Protein 1JHF (pdb70)

GO terms:
  GO:0045892 negative regulation of DNA-templated transcription (P, IEP)
  GO:0000976 transcription cis-regulatory region binding (F, IPI)
  GO:0032993 protein-DNA complex (C, IPI)
  GO:0001217 DNA-binding transcription repressor activity (F, IPI)
  GO:0045892 negative regulation of DNA-templated transcription (P, EXP)
  GO:0042802 identical protein binding (F, IPI)
  GO:0005515 protein binding (F, IPI)
  GO:0005829 cytosol (C, IDA)
  GO:0006351 DNA-templated transcription (P, IDA)
  GO:0009432 SOS response (P, IMP)
  GO:0006351 DNA-templated transcription (P, IMP)
  GO:0003677 DNA binding (F, IDA)
  GO:0045892 negative regulation of DNA-templated transcription (P, IMP)
  GO:0006974 DNA damage response (P, IMP)

CATH classification: 2.10.109.10 (+1 more: 1.10.10.10)

Structure (mmCIF, N/CA/C/O backbone):
data_1JHF
#
_entry.id   1JHF
#
_cell.length_a   90.020
_cell.length_b   90.020
_cell.length_c   102.820
_cell.angle_alpha   90.00
_cell.angle_beta   90.00
_cell.angle_gamma   90.00
#
_symmetry.space_group_name_H-M   'P 43 21 2'
#
loop_
_entity.id
_entity.type
_entity.pdbx_description
1 polymer 'LEXA REPRESSOR'
2 non-polymer 'SULFATE ION'
3 water water
#
loop_
_atom_site.group_PDB
_atom_site.id
_atom_site.type_symbol
_atom_site.label_atom_id
_atom_site.label_alt_id
_atom_site.label_comp_id
_atom_site.label_asym_id
_atom_site.label_entity_id
_atom_site.label_seq_id
_atom_site.pdbx_PDB_ins_code
_atom_site.Cartn_x
_atom_site.Cartn_y
_atom_site.Cartn_z
_atom_site.occupancy
_atom_site.B_iso_or_equiv
_atom_site.auth_seq_id
_atom_site.auth_comp_id
_atom_site.auth_asym_id
_atom_site.auth_atom_id
_atom_site.pdbx_PDB_model_num
ATOM 1 N N . LYS A 1 2 ? -41.852 50.071 36.441 1.00 37.05 2 LYS A N 1
ATOM 2 C CA . LYS A 1 2 ? -41.105 50.647 35.281 1.00 36.57 2 LYS A CA 1
ATOM 3 C C . LYS A 1 2 ? -39.774 49.932 35.054 1.00 36.26 2 LYS A C 1
ATOM 4 O O . LYS A 1 2 ? -39.037 49.666 36.001 1.00 36.69 2 LYS A O 1
ATOM 10 N N . ALA A 1 3 ? -39.473 49.624 33.794 1.00 35.50 3 ALA A N 1
ATOM 11 C CA . ALA A 1 3 ? -38.220 48.958 33.448 1.00 34.38 3 ALA A CA 1
ATOM 12 C C . ALA A 1 3 ? -37.635 49.572 32.181 1.00 33.49 3 ALA A C 1
ATOM 13 O O . ALA A 1 3 ? -38.354 49.813 31.208 1.00 33.39 3 ALA A O 1
ATOM 15 N N . LEU A 1 4 ? -36.329 49.825 32.195 1.00 32.45 4 LEU A N 1
ATOM 16 C CA . LEU A 1 4 ? -35.664 50.404 31.038 1.00 31.07 4 LEU A CA 1
ATOM 17 C C . LEU A 1 4 ? -35.289 49.313 30.037 1.00 30.15 4 LEU A C 1
ATOM 18 O O . LEU A 1 4 ? -34.859 48.224 30.423 1.00 30.29 4 LEU A O 1
ATOM 23 N N . THR A 1 5 ? -35.462 49.599 28.750 1.00 29.10 5 THR A N 1
ATOM 24 C CA . THR A 1 5 ? -35.091 48.642 27.715 1.00 27.80 5 THR A CA 1
ATOM 25 C C . THR A 1 5 ? -33.568 48.688 27.638 1.00 26.74 5 THR A C 1
ATOM 26 O O . THR A 1 5 ? -32.943 49.539 28.273 1.00 26.59 5 THR A O 1
ATOM 30 N N . ALA A 1 6 ? -32.970 47.793 26.860 1.00 25.81 6 ALA A N 1
ATOM 31 C CA . ALA A 1 6 ? -31.516 47.772 26.729 1.00 24.45 6 ALA A CA 1
ATOM 32 C C . ALA A 1 6 ? -30.972 49.091 26.186 1.00 23.29 6 ALA A C 1
ATOM 33 O O . ALA A 1 6 ? -29.997 49.627 26.713 1.00 22.96 6 ALA A O 1
ATOM 35 N N . ARG A 1 7 ? -31.601 49.614 25.134 1.00 22.73 7 ARG A N 1
ATOM 36 C CA . ARG A 1 7 ? -31.170 50.875 24.532 1.00 21.31 7 ARG A CA 1
ATOM 37 C C . ARG A 1 7 ? -31.393 52.079 25.447 1.00 20.81 7 ARG A C 1
ATOM 38 O O . ARG A 1 7 ? -30.555 52.978 25.502 1.00 19.72 7 ARG A O 1
ATOM 46 N N . GLN A 1 8 ? -32.524 52.104 26.155 1.00 20.19 8 GLN A N 1
ATOM 47 C CA . GLN A 1 8 ? -32.812 53.199 27.084 1.00 19.62 8 GLN A CA 1
ATOM 48 C C . GLN A 1 8 ? -31.781 53.218 28.213 1.00 19.36 8 GLN A C 1
ATOM 49 O O . GLN A 1 8 ? -31.368 54.282 28.672 1.00 18.82 8 GLN A O 1
ATOM 55 N N . GLN A 1 9 ? -31.356 52.034 28.646 1.00 19.14 9 GLN A N 1
ATOM 56 C CA . GLN A 1 9 ? -30.348 51.917 29.705 1.00 18.68 9 GLN A CA 1
ATOM 57 C C . GLN A 1 9 ? -29.001 52.486 29.244 1.00 18.45 9 GLN A C 1
ATOM 58 O O . GLN A 1 9 ? -28.295 53.152 30.016 1.00 18.75 9 GLN A O 1
ATOM 64 N N . GLU A 1 10 ? -28.626 52.202 27.995 1.00 18.33 10 GLU A N 1
ATOM 65 C CA . GLU A 1 10 ? -27.365 52.718 27.449 1.00 17.21 10 GLU A CA 1
ATOM 66 C C . GLU A 1 10 ? -27.387 54.245 27.351 1.00 16.81 10 GLU A C 1
ATOM 67 O O . GLU A 1 10 ? -26.378 54.906 27.606 1.00 16.72 10 GLU A O 1
ATOM 73 N N . VAL A 1 11 ? -28.531 54.814 26.977 1.00 16.48 11 VAL A N 1
ATOM 74 C CA . VAL A 1 11 ? -28.623 56.269 26.902 1.00 15.80 11 VAL A CA 1
ATOM 75 C C . VAL A 1 11 ? -28.547 56.849 28.329 1.00 15.27 11 VAL A C 1
ATOM 76 O O . VAL A 1 11 ? -27.823 57.816 28.572 1.00 14.98 11 VAL A O 1
ATOM 80 N N . PHE A 1 12 ? -29.262 56.239 29.274 1.00 14.83 12 PHE A N 1
ATOM 81 C CA . PHE A 1 12 ? -29.246 56.709 30.674 1.00 15.35 12 PHE A CA 1
ATOM 82 C C . PHE A 1 12 ? -27.839 56.599 31.293 1.00 15.95 12 PHE A C 1
ATOM 83 O O . PHE A 1 12 ? -27.401 57.489 32.040 1.00 15.73 12 PHE A O 1
ATOM 91 N N . ASP A 1 13 ? -27.137 55.504 30.994 1.00 16.13 13 ASP A N 1
ATOM 92 C CA . ASP A 1 13 ? -25.778 55.304 31.516 1.00 16.58 13 ASP A CA 1
ATOM 93 C C . ASP A 1 13 ? -24.831 56.382 30.977 1.00 16.84 13 ASP A C 1
ATOM 94 O O . ASP A 1 13 ? -23.991 56.900 31.715 1.00 17.49 13 ASP A O 1
ATOM 99 N N . LEU A 1 14 ? -24.944 56.699 29.685 1.00 16.92 14 LEU A N 1
ATOM 100 C CA . LEU A 1 14 ? -24.089 57.729 29.073 1.00 17.06 14 LEU A CA 1
ATOM 101 C C . LEU A 1 14 ? -24.332 59.099 29.718 1.00 17.62 14 LEU A C 1
ATOM 102 O O . LEU A 1 14 ? -23.387 59.860 29.970 1.00 17.24 14 LEU A O 1
ATOM 107 N N . ILE A 1 15 ? -25.598 59.420 29.984 1.00 17.66 15 ILE A N 1
ATOM 108 C CA . ILE A 1 15 ? -25.927 60.697 30.629 1.00 18.00 15 ILE A CA 1
ATOM 109 C C . ILE A 1 15 ? -25.273 60.772 32.017 1.00 18.48 15 ILE A C 1
ATOM 110 O O . ILE A 1 15 ? -24.605 61.763 32.348 1.00 18.50 15 ILE A O 1
ATOM 115 N N . ARG A 1 16 ? -25.441 59.724 32.820 1.00 18.48 16 ARG A N 1
ATOM 116 C CA . ARG A 1 16 ? -24.847 59.706 34.153 1.00 19.18 16 ARG A CA 1
ATOM 117 C C . ARG A 1 16 ? -23.309 59.779 34.099 1.00 19.55 16 ARG A C 1
ATOM 118 O O . ARG A 1 16 ? -22.701 60.520 34.877 1.00 19.91 16 ARG A O 1
ATOM 126 N N . ASP A 1 17 ? -22.678 59.041 33.182 1.00 19.79 17 ASP A N 1
ATOM 127 C CA . ASP A 1 17 ? -21.212 59.072 33.085 1.00 20.31 17 ASP A CA 1
ATOM 128 C C . ASP A 1 17 ? -20.688 60.456 32.682 1.00 21.09 17 ASP A C 1
ATOM 129 O O . ASP A 1 17 ? -19.655 60.901 33.194 1.00 20.76 17 ASP A O 1
ATOM 134 N N . HIS A 1 18 ? -21.393 61.136 31.774 1.00 21.59 18 HIS A N 1
ATOM 135 C CA . HIS A 1 18 ? -20.990 62.480 31.332 1.00 22.90 18 HIS A CA 1
ATOM 136 C C . HIS A 1 18 ? -21.028 63.468 32.501 1.00 24.23 18 HIS A C 1
ATOM 137 O O . HIS A 1 18 ? -20.128 64.299 32.657 1.00 24.07 18 HIS A O 1
ATOM 144 N N . ILE A 1 19 ? -22.077 63.382 33.312 1.00 25.01 19 ILE A N 1
ATOM 145 C CA . ILE A 1 19 ? -22.218 64.258 34.471 1.00 26.32 19 ILE A CA 1
ATOM 146 C C . ILE A 1 19 ? -21.140 63.935 35.515 1.00 27.55 19 ILE A C 1
ATOM 147 O O . ILE A 1 19 ? -20.558 64.837 36.116 1.00 27.67 19 ILE A O 1
ATOM 152 N N . SER A 1 20 ? -20.866 62.651 35.722 1.00 28.20 20 SER A N 1
ATOM 153 C CA . SER A 1 20 ? -19.837 62.247 36.682 1.00 29.63 20 SER A CA 1
ATOM 154 C C . SER A 1 20 ? -18.436 62.722 36.266 1.00 30.59 20 SER A C 1
ATOM 155 O O . SER A 1 20 ? -17.587 62.993 37.118 1.00 31.04 20 SER A O 1
ATOM 158 N N . GLN A 1 21 ? -18.197 62.835 34.962 1.00 31.13 21 GLN A N 1
ATOM 159 C CA . GLN A 1 21 ? -16.888 63.247 34.445 1.00 32.16 21 GLN A CA 1
ATOM 160 C C . GLN A 1 21 ? -16.739 64.749 34.199 1.00 32.84 21 GLN A C 1
ATOM 161 O O . GLN A 1 21 ? -15.641 65.299 34.336 1.00 33.11 21 GLN A O 1
ATOM 167 N N . THR A 1 22 ? -17.837 65.407 33.836 1.00 33.26 22 THR A N 1
ATOM 168 C CA . THR A 1 22 ? -17.814 66.839 33.547 1.00 33.79 22 THR A CA 1
ATOM 169 C C . THR A 1 22 ? -18.813 67.643 34.379 1.00 33.89 22 THR A C 1
ATOM 170 O O . THR A 1 22 ? -18.729 68.869 34.439 1.00 34.41 22 THR A O 1
ATOM 174 N N . GLY A 1 23 ? -19.758 66.957 35.012 1.00 33.92 23 GLY A N 1
ATOM 175 C CA . GLY A 1 23 ? -20.761 67.643 35.807 1.00 33.34 23 GLY A CA 1
ATOM 176 C C . GLY A 1 23 ? -21.801 68.248 34.889 1.00 33.06 23 GLY A C 1
ATOM 177 O O . GLY A 1 23 ? -22.703 68.964 35.325 1.00 33.36 23 GLY A O 1
ATOM 178 N N . MET A 1 24 ? -21.679 67.938 33.604 1.00 32.46 24 MET A N 1
ATOM 179 C CA . MET A 1 24 ? -22.591 68.455 32.591 1.00 31.64 24 MET A CA 1
ATOM 180 C C . MET A 1 24 ? -23.126 67.302 31.739 1.00 31.01 24 MET A C 1
ATOM 181 O O . MET A 1 24 ? -22.397 66.354 31.447 1.00 30.66 24 MET A O 1
ATOM 186 N N . PRO A 1 25 ? -24.408 67.364 31.340 1.00 30.34 25 PRO A N 1
ATOM 187 C CA . PRO A 1 25 ? -25.001 66.303 30.517 1.00 29.59 25 PRO A CA 1
ATOM 188 C C . PRO A 1 25 ? -24.534 66.394 29.069 1.00 29.11 25 PRO A C 1
ATOM 189 O O . PRO A 1 25 ? -23.983 67.415 28.654 1.00 28.85 25 PRO A O 1
ATOM 193 N N . PRO A 1 26 ? -24.742 65.324 28.283 1.00 28.48 26 PRO A N 1
ATOM 194 C CA . PRO A 1 26 ? -24.325 65.333 26.877 1.00 28.05 26 PRO A CA 1
ATOM 195 C C . PRO A 1 26 ? -25.380 65.967 25.980 1.00 27.70 26 PRO A C 1
ATOM 196 O O . PRO A 1 26 ? -26.552 66.043 26.351 1.00 27.35 26 PRO A O 1
ATOM 200 N N . THR A 1 27 ? -24.967 66.432 24.803 1.00 27.23 27 THR A N 1
ATOM 201 C CA . THR A 1 27 ? -25.919 67.025 23.866 1.00 27.01 27 THR A CA 1
ATOM 202 C C . THR A 1 27 ? -26.595 65.875 23.115 1.00 26.51 27 THR A C 1
ATOM 203 O O . THR A 1 27 ? -26.151 64.727 23.202 1.00 26.56 27 THR A O 1
ATOM 207 N N . ARG A 1 28 ? -27.665 66.173 22.386 1.00 26.20 28 ARG A N 1
ATOM 208 C CA . ARG A 1 28 ? -28.362 65.144 21.617 1.00 25.74 28 ARG A CA 1
ATOM 209 C C . ARG A 1 28 ? -27.442 64.591 20.523 1.00 25.74 28 ARG A C 1
ATOM 210 O O . ARG A 1 28 ? -27.513 63.408 20.180 1.00 25.18 28 ARG A O 1
ATOM 218 N N . ALA A 1 29 ? -26.588 65.460 19.978 1.00 25.59 29 ALA A N 1
ATOM 219 C CA . ALA A 1 29 ? -25.646 65.076 18.927 1.00 25.70 29 ALA A CA 1
ATOM 220 C C . ALA A 1 29 ? -24.580 64.128 19.469 1.00 25.41 29 ALA A C 1
ATOM 221 O O . ALA A 1 29 ? -24.200 63.153 18.810 1.00 25.56 29 ALA A O 1
ATOM 223 N N . GLU A 1 30 ? -24.089 64.420 20.668 1.00 24.91 30 GLU A N 1
ATOM 224 C CA . GLU A 1 30 ? -23.081 63.570 21.291 1.00 24.24 30 GLU A CA 1
ATOM 225 C C . GLU A 1 30 ? -23.650 62.169 21.555 1.00 23.91 30 GLU A C 1
ATOM 226 O O . GLU A 1 30 ? -22.962 61.162 21.356 1.00 24.01 30 GLU A O 1
ATOM 232 N N . ILE A 1 31 ? -24.911 62.102 21.979 1.00 23.51 31 ILE A N 1
ATOM 233 C CA . ILE A 1 31 ? -25.572 60.820 22.240 1.00 22.83 31 ILE A CA 1
ATOM 234 C C . ILE A 1 31 ? -25.711 59.997 20.943 1.00 22.73 31 ILE A C 1
ATOM 235 O O . ILE A 1 31 ? -25.388 58.807 20.908 1.00 21.77 31 ILE A O 1
ATOM 240 N N . ALA A 1 32 ? -26.173 60.632 19.867 1.00 22.39 32 ALA A N 1
ATOM 241 C CA . ALA A 1 32 ? -26.350 59.912 18.607 1.00 22.74 32 ALA A CA 1
ATOM 242 C C . ALA A 1 32 ? -25.026 59.415 18.032 1.00 22.95 32 ALA A C 1
ATOM 243 O O . ALA A 1 32 ? -24.967 58.341 17.446 1.00 22.96 32 ALA A O 1
ATOM 245 N N . GLN A 1 33 ? -23.971 60.202 18.213 1.00 23.03 33 GLN A N 1
ATOM 246 C CA . GLN A 1 33 ? -22.646 59.862 17.702 1.00 23.14 33 GLN A CA 1
ATOM 247 C C . GLN A 1 33 ? -22.024 58.695 18.458 1.00 23.22 33 GLN A C 1
ATOM 248 O O . GLN A 1 33 ? -21.515 57.757 17.851 1.00 23.00 33 GLN A O 1
ATOM 254 N N . ARG A 1 34 ? -22.085 58.758 19.785 1.00 23.12 34 ARG A N 1
ATOM 255 C CA . ARG A 1 34 ? -21.511 57.722 20.638 1.00 22.99 34 ARG A CA 1
ATOM 256 C C . ARG A 1 34 ? -22.245 56.389 20.521 1.00 22.76 34 ARG A C 1
ATOM 257 O O . ARG A 1 34 ? -21.626 55.326 20.562 1.00 22.74 34 ARG A O 1
ATOM 265 N N . LEU A 1 35 ? -23.563 56.437 20.359 1.00 22.63 35 LEU A N 1
ATOM 266 C CA . LEU A 1 35 ? -24.348 55.214 20.257 1.00 22.47 35 LEU A CA 1
ATOM 267 C C . LEU A 1 35 ? -24.718 54.840 18.816 1.00 22.76 35 LEU A C 1
ATOM 268 O O . LEU A 1 35 ? -25.504 53.925 18.591 1.00 22.29 35 LEU A O 1
ATOM 273 N N . GLY A 1 36 ? -24.147 55.556 17.849 1.00 23.06 36 GLY A N 1
ATOM 274 C CA . GLY A 1 36 ? -24.402 55.263 16.444 1.00 23.74 36 GLY A CA 1
ATOM 275 C C . GLY A 1 36 ? -25.833 55.369 15.942 1.00 24.10 36 GLY A C 1
ATOM 276 O O . GLY A 1 36 ? -26.245 54.607 15.061 1.00 24.34 36 GLY A O 1
ATOM 277 N N . PHE A 1 37 ? -26.600 56.307 16.490 1.00 23.96 37 PHE A N 1
ATOM 278 C CA . PHE A 1 37 ? -27.979 56.488 16.051 1.00 23.85 37 PHE A CA 1
ATOM 279 C C . PHE A 1 37 ? -27.979 57.190 14.688 1.00 24.10 37 PHE A C 1
ATOM 280 O O . PHE A 1 37 ? -27.031 57.885 14.339 1.00 24.06 37 PHE A O 1
ATOM 288 N N . ARG A 1 38 ? -29.049 57.017 13.922 1.00 24.04 38 ARG A N 1
ATOM 289 C CA . ARG A 1 38 ? -29.135 57.632 12.603 1.00 24.51 38 ARG A CA 1
ATOM 290 C C . ARG A 1 38 ? -29.126 59.164 12.614 1.00 24.67 38 ARG A C 1
ATOM 291 O O . ARG A 1 38 ? -28.732 59.792 11.627 1.00 25.00 38 ARG A O 1
ATOM 299 N N . SER A 1 39 ? -29.557 59.766 13.720 1.00 24.82 39 SER A N 1
ATOM 300 C CA . SER A 1 39 ? -29.598 61.227 13.816 1.00 24.57 39 SER A CA 1
ATOM 301 C C . SER A 1 39 ? -30.025 61.706 15.203 1.00 24.43 39 SER A C 1
ATOM 302 O O . SER A 1 39 ? -30.515 60.921 16.010 1.00 24.32 39 SER A O 1
ATOM 305 N N . PRO A 1 40 ? -29.842 63.010 15.493 1.00 24.42 40 PRO A N 1
ATOM 306 C CA . PRO A 1 40 ? -30.227 63.577 16.792 1.00 24.23 40 PRO A CA 1
ATOM 307 C C . PRO A 1 40 ? -31.707 63.333 17.131 1.00 24.19 40 PRO A C 1
ATOM 308 O O . PRO A 1 40 ? -32.070 63.223 18.305 1.00 24.45 40 PRO A O 1
ATOM 312 N N . ASN A 1 41 ? -32.562 63.261 16.109 1.00 24.07 41 ASN A N 1
ATOM 313 C CA . ASN A 1 41 ? -33.994 63.008 16.325 1.00 23.65 41 ASN A CA 1
ATOM 314 C C . ASN A 1 41 ? -34.159 61.658 17.020 1.00 23.78 41 ASN A C 1
ATOM 315 O O . ASN A 1 41 ? -35.010 61.490 17.894 1.00 23.44 41 ASN A O 1
ATOM 320 N N . ALA A 1 42 ? -33.348 60.688 16.611 1.00 23.50 42 ALA A N 1
ATOM 321 C CA . ALA A 1 42 ? -33.423 59.355 17.203 1.00 23.84 42 ALA A CA 1
ATOM 322 C C . ALA A 1 42 ? -33.076 59.387 18.685 1.00 23.67 42 ALA A C 1
ATOM 323 O O . ALA A 1 42 ? -33.676 58.665 19.481 1.00 24.28 42 ALA A O 1
ATOM 325 N N . ALA A 1 43 ? -32.113 60.227 19.060 1.00 23.86 43 ALA A N 1
ATOM 326 C CA . ALA A 1 43 ? -31.702 60.351 20.459 1.00 23.68 43 ALA A CA 1
ATOM 327 C C . ALA A 1 43 ? -32.809 61.006 21.288 1.00 24.18 43 ALA A C 1
ATOM 328 O O . ALA A 1 43 ? -33.048 60.630 22.445 1.00 24.15 43 ALA A O 1
ATOM 330 N N . GLU A 1 44 ? -33.491 61.982 20.690 1.00 23.63 44 GLU A N 1
ATOM 331 C CA . GLU A 1 44 ? -34.576 62.678 21.374 1.00 23.27 44 GLU A CA 1
ATOM 332 C C . GLU A 1 44 ? -35.709 61.730 21.772 1.00 22.79 44 GLU A C 1
ATOM 333 O O . GLU A 1 44 ? -36.333 61.902 22.821 1.00 23.08 44 GLU A O 1
ATOM 339 N N . GLU A 1 45 ? -35.979 60.735 20.935 1.00 23.00 45 GLU A N 1
ATOM 340 C CA . GLU A 1 45 ? -37.044 59.777 21.220 1.00 22.81 45 GLU A CA 1
ATOM 341 C C . GLU A 1 45 ? -36.761 58.976 22.482 1.00 23.28 45 GLU A C 1
ATOM 342 O O . GLU A 1 45 ? -37.658 58.772 23.307 1.00 23.33 45 GLU A O 1
ATOM 348 N N . HIS A 1 46 ? -35.520 58.515 22.629 1.00 23.04 46 HIS A N 1
ATOM 349 C CA . HIS A 1 46 ? -35.149 57.738 23.805 1.00 22.72 46 HIS A CA 1
ATOM 350 C C . HIS A 1 46 ? -35.195 58.614 25.054 1.00 22.91 46 HIS A C 1
ATOM 351 O O . HIS A 1 46 ? -35.560 58.141 26.135 1.00 23.14 46 HIS A O 1
ATOM 358 N N . LEU A 1 47 ? -34.827 59.884 24.905 1.00 22.65 47 LEU A N 1
ATOM 359 C CA . LEU A 1 47 ? -34.843 60.824 26.022 1.00 23.48 47 LEU A CA 1
ATOM 360 C C . LEU A 1 47 ? -36.274 61.060 26.495 1.00 23.94 47 LEU A C 1
ATOM 361 O O . LEU A 1 47 ? -36.517 61.204 27.693 1.00 23.72 47 LEU A O 1
ATOM 366 N N . LYS A 1 48 ? -37.218 61.104 25.554 1.00 24.22 48 LYS A N 1
ATOM 367 C CA . LYS A 1 48 ? -38.624 61.299 25.909 1.00 24.80 48 LYS A CA 1
ATOM 368 C C . LYS A 1 48 ? -39.112 60.129 26.760 1.00 24.99 48 LYS A C 1
ATOM 369 O O . LYS A 1 48 ? -39.847 60.319 27.728 1.00 24.95 48 LYS A O 1
ATOM 375 N N . ALA A 1 49 ? -38.700 58.916 26.400 1.00 25.10 49 ALA A N 1
ATOM 376 C CA . ALA A 1 49 ? -39.101 57.733 27.155 1.00 25.37 49 ALA A CA 1
ATOM 377 C C . ALA A 1 49 ? -38.508 57.743 28.566 1.00 25.63 49 ALA A C 1
ATOM 378 O O . ALA A 1 49 ? -39.169 57.325 29.519 1.00 25.45 49 ALA A O 1
ATOM 380 N N . LEU A 1 50 ? -37.271 58.220 28.705 1.00 25.80 50 LEU A N 1
ATOM 381 C CA . LEU A 1 50 ? -36.630 58.265 30.024 1.00 26.19 50 LEU A CA 1
ATOM 382 C C . LEU A 1 50 ? -37.310 59.283 30.941 1.00 26.60 50 LEU A C 1
ATOM 383 O O . LEU A 1 50 ? -37.430 59.060 32.150 1.00 26.37 50 LEU A O 1
ATOM 388 N N . ALA A 1 51 ? -37.743 60.402 30.365 1.00 26.94 51 ALA A N 1
ATOM 389 C CA . ALA A 1 51 ? -38.409 61.449 31.141 1.00 27.54 51 ALA A CA 1
ATOM 390 C C . ALA A 1 51 ? -39.760 60.920 31.591 1.00 28.08 51 ALA A C 1
ATOM 391 O O . ALA A 1 51 ? -40.184 61.116 32.739 1.00 28.02 51 ALA A O 1
ATOM 393 N N . ARG A 1 52 ? -40.422 60.234 30.669 1.00 28.27 52 ARG A N 1
ATOM 394 C CA . ARG A 1 52 ? -41.726 59.638 30.910 1.00 28.61 52 ARG A CA 1
ATOM 395 C C . ARG A 1 52 ? -41.645 58.607 32.036 1.00 28.75 52 ARG A C 1
ATOM 396 O O . ARG A 1 52 ? -42.604 58.424 32.789 1.00 29.14 52 ARG A O 1
ATOM 404 N N . LYS A 1 53 ? -40.501 57.931 32.148 1.00 28.45 53 LYS A N 1
ATOM 405 C CA . LYS A 1 53 ? -40.318 56.934 33.194 1.00 28.19 53 LYS A CA 1
ATOM 406 C C . LYS A 1 53 ? -39.752 57.541 34.478 1.00 27.79 53 LYS A C 1
ATOM 407 O O . LYS A 1 53 ? -39.451 56.828 35.438 1.00 28.16 53 LYS A O 1
ATOM 413 N N . GLY A 1 54 ? -39.618 58.865 34.479 1.00 27.55 54 GLY A N 1
ATOM 414 C CA . GLY A 1 54 ? -39.152 59.593 35.650 1.00 27.04 54 GLY A CA 1
ATOM 415 C C . GLY A 1 54 ? -37.694 59.573 36.080 1.00 26.83 54 GLY A C 1
ATOM 416 O O . GLY A 1 54 ? -37.385 60.005 37.196 1.00 26.93 54 GLY A O 1
ATOM 417 N N . VAL A 1 55 ? -36.785 59.099 35.233 1.00 26.09 55 VAL A N 1
ATOM 418 C CA . VAL A 1 55 ? -35.389 59.075 35.641 1.00 25.54 55 VAL A CA 1
ATOM 419 C C . VAL A 1 55 ? -34.670 60.377 35.297 1.00 25.47 55 VAL A C 1
ATOM 420 O O . VAL A 1 55 ? -33.606 60.660 35.837 1.00 24.75 55 VAL A O 1
ATOM 424 N N . ILE A 1 56 ? -35.268 61.177 34.413 1.00 25.70 56 ILE A N 1
ATOM 425 C CA . ILE A 1 56 ? -34.695 62.465 34.018 1.00 26.74 56 ILE A CA 1
ATOM 426 C C . ILE A 1 56 ? -35.800 63.495 33.793 1.00 27.73 56 ILE A C 1
ATOM 427 O O . ILE A 1 56 ? -36.977 63.147 33.702 1.00 26.85 56 ILE A O 1
ATOM 432 N N . GLU A 1 57 ? -35.388 64.757 33.697 1.00 29.10 57 GLU A N 1
ATOM 433 C CA . GLU A 1 57 ? -36.286 65.874 33.422 1.00 31.17 57 GLU A CA 1
ATOM 434 C C . GLU A 1 57 ? -35.702 66.619 32.219 1.00 32.61 57 GLU A C 1
ATOM 435 O O . GLU A 1 57 ? -34.490 66.799 32.131 1.00 32.72 57 GLU A O 1
ATOM 441 N N . ILE A 1 58 ? -36.559 67.028 31.285 1.00 33.96 58 ILE A N 1
ATOM 442 C CA . ILE A 1 58 ? -36.116 67.756 30.096 1.00 35.88 58 ILE A CA 1
ATOM 443 C C . ILE A 1 58 ? -36.624 69.191 30.170 1.00 37.22 58 ILE A C 1
ATOM 444 O O . ILE A 1 58 ? -37.826 69.417 30.287 1.00 37.48 58 ILE A O 1
ATOM 449 N N . VAL A 1 59 ? -35.711 70.154 30.103 1.00 38.59 59 VAL A N 1
ATOM 450 C CA . VAL A 1 59 ? -36.084 71.561 30.171 1.00 40.15 59 VAL A CA 1
ATOM 451 C C . VAL A 1 59 ? -35.756 72.299 28.874 1.00 41.21 59 VAL A C 1
ATOM 452 O O . VAL A 1 59 ? -34.602 72.344 28.442 1.00 41.48 59 VAL A O 1
ATOM 456 N N . SER A 1 60 ? -36.780 72.870 28.251 1.00 42.17 60 SER A N 1
ATOM 457 C CA . SER A 1 60 ? -36.594 73.611 27.008 1.00 43.20 60 SER A CA 1
ATOM 458 C C . SER A 1 60 ? -35.781 74.872 27.279 1.00 43.86 60 SER A C 1
ATOM 459 O O . SER A 1 60 ? -35.943 75.519 28.319 1.00 44.26 60 SER A O 1
ATOM 462 N N . GLY A 1 61 ? -34.902 75.216 26.344 1.00 44.30 61 GLY A N 1
ATOM 463 C CA . GLY A 1 61 ? -34.082 76.400 26.512 1.00 44.58 61 GLY A CA 1
ATOM 464 C C . GLY A 1 61 ? -32.634 76.170 26.125 1.00 44.74 61 GLY A C 1
ATOM 465 O O . GLY A 1 61 ? -32.349 75.583 25.079 1.00 45.01 61 GLY A O 1
ATOM 466 N N . ALA A 1 62 ? -31.721 76.637 26.973 1.00 44.70 62 ALA A N 1
ATOM 467 C CA . ALA A 1 62 ? -30.287 76.501 26.733 1.00 44.43 62 ALA A CA 1
ATOM 468 C C . ALA A 1 62 ? -29.894 75.073 26.355 1.00 44.20 62 ALA A C 1
ATOM 469 O O . ALA A 1 62 ? -30.626 74.121 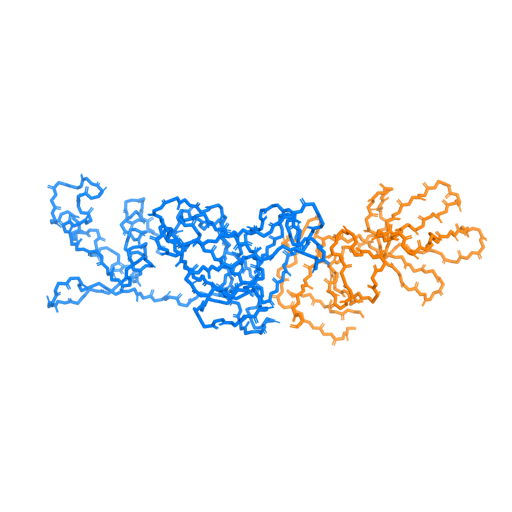26.633 1.00 44.40 62 ALA A O 1
ATOM 471 N N . SER A 1 63 ? -28.736 74.930 25.718 1.00 43.76 63 SER A N 1
ATOM 472 C CA . SER A 1 63 ? -28.251 73.617 25.306 1.00 43.22 63 SER A CA 1
ATOM 473 C C . SER A 1 63 ? -27.831 72.804 26.530 1.00 42.72 63 SER A C 1
ATOM 474 O O . SER A 1 63 ? -27.439 73.371 27.553 1.00 42.71 63 SER A O 1
ATOM 477 N N . ARG A 1 64 ? -27.917 71.479 26.414 1.00 42.16 64 ARG A N 1
ATOM 478 C CA . ARG A 1 64 ? -27.552 70.570 27.501 1.00 41.28 64 ARG A CA 1
ATOM 479 C C . ARG A 1 64 ? -28.535 70.693 28.661 1.00 40.64 64 ARG A C 1
ATOM 480 O O . ARG A 1 64 ? -28.136 70.713 29.828 1.00 40.87 64 ARG A O 1
ATOM 488 N N . GLY A 1 65 ? -29.822 70.771 28.329 1.00 39.88 65 GLY A N 1
ATOM 489 C CA . GLY A 1 65 ? -30.852 70.904 29.344 1.00 38.72 65 GLY A CA 1
ATOM 490 C C . GLY A 1 65 ? -31.459 69.598 29.826 1.00 37.96 65 GLY A C 1
ATOM 491 O O . GLY A 1 65 ? -32.660 69.363 29.671 1.00 37.98 65 GLY A O 1
ATOM 492 N N . ILE A 1 66 ? -30.624 68.744 30.409 1.00 37.13 66 ILE A N 1
ATOM 493 C CA . ILE A 1 66 ? -31.069 67.457 30.940 1.00 35.80 66 ILE A CA 1
ATOM 494 C C . ILE A 1 66 ? -30.702 67.429 32.424 1.00 34.81 66 ILE A C 1
ATOM 495 O O . ILE A 1 66 ? -29.614 67.853 32.804 1.00 34.92 66 ILE A O 1
ATOM 500 N N . ARG A 1 67 ? -31.617 66.944 33.258 1.00 33.92 67 ARG A N 1
ATOM 501 C CA . ARG A 1 67 ? -31.385 66.866 34.701 1.00 32.67 67 ARG A CA 1
ATOM 502 C C . ARG A 1 67 ? -31.779 65.491 35.244 1.00 31.81 67 ARG A C 1
ATOM 503 O O . ARG A 1 67 ? -32.779 64.927 34.822 1.00 31.70 67 ARG A O 1
ATOM 511 N N . LEU A 1 68 ? -30.990 64.955 36.176 1.00 31.30 68 LEU A N 1
ATOM 512 C CA . LEU A 1 68 ? -31.293 63.653 36.772 1.00 30.36 68 LEU A CA 1
ATOM 513 C C . LEU A 1 68 ? -32.287 63.829 37.917 1.00 30.02 68 LEU A C 1
ATOM 514 O O . LEU A 1 68 ? -32.252 64.841 38.621 1.00 30.02 68 LEU A O 1
ATOM 519 N N . LEU A 1 69 ? -33.159 62.840 38.097 1.00 29.62 69 LEU A N 1
ATOM 520 C CA . LEU A 1 69 ? -34.158 62.844 39.167 1.00 29.29 69 LEU A CA 1
ATOM 521 C C . LEU A 1 69 ? -34.004 61.579 40.020 1.00 29.51 69 LEU A C 1
ATOM 522 O O . LEU A 1 69 ? -33.363 60.608 39.599 1.00 28.98 69 LEU A O 1
ATOM 527 N N . GLN A 1 70 ? -34.589 61.597 41.217 1.00 29.24 70 GLN A N 1
ATOM 528 C CA . GLN A 1 70 ? -34.528 60.457 42.127 1.00 29.68 70 GLN A CA 1
ATOM 529 C C . GLN A 1 70 ? -33.105 59.957 42.371 1.00 30.02 70 GLN A C 1
ATOM 530 O O . GLN A 1 70 ? -32.844 58.749 42.344 1.00 30.18 70 GLN A O 1
ATOM 536 N N . GLU A 1 71 ? -32.191 60.883 42.641 1.00 30.21 71 GLU A N 1
ATOM 537 C CA . GLU A 1 71 ? -30.797 60.523 42.869 1.00 30.67 71 GLU A CA 1
ATOM 538 C C . GLU A 1 71 ? -30.487 59.834 44.200 1.00 31.10 71 GLU A C 1
ATOM 539 O O . GLU A 1 71 ? -29.578 59.001 44.266 1.00 30.92 71 GLU A O 1
ATOM 545 N N . GLU A 1 72 ? -31.229 60.169 45.254 1.00 31.09 72 GLU A N 1
ATOM 546 C CA . GLU A 1 72 ? -30.985 59.560 46.560 1.00 31.53 72 GLU A CA 1
ATOM 547 C C . GLU A 1 72 ? -31.280 58.058 46.564 1.00 31.87 72 GLU A C 1
ATOM 548 O O . GLU A 1 72 ? -32.364 57.622 46.173 1.00 31.73 72 GLU A O 1
ATOM 554 N N . GLU A 1 73 ? -30.301 57.275 47.014 1.00 31.89 73 GLU A N 1
ATOM 555 C CA . GLU A 1 73 ? -30.419 55.819 47.080 1.00 32.16 73 GLU A CA 1
ATOM 556 C C . GLU A 1 73 ? -30.107 55.351 48.503 1.00 31.98 73 GLU A C 1
ATOM 557 O O . GLU A 1 73 ? -29.308 55.972 49.207 1.00 32.46 73 GLU A O 1
ATOM 563 N N . GLU A 1 74 ? -30.732 54.259 48.927 1.00 31.71 74 GLU A N 1
ATOM 564 C CA . GLU A 1 74 ? -30.475 53.719 50.260 1.00 30.74 74 GLU A CA 1
ATOM 565 C C . GLU A 1 74 ? -29.249 52.806 50.157 1.00 29.96 74 GLU A C 1
ATOM 566 O O . GLU A 1 74 ? -29.085 52.103 49.161 1.00 30.24 74 GLU A O 1
ATOM 572 N N . GLY A 1 75 ? -28.385 52.827 51.169 1.00 29.37 75 GLY A N 1
ATOM 573 C CA . GLY A 1 75 ? -27.203 51.969 51.147 1.00 27.79 75 GLY A CA 1
ATOM 574 C C . GLY A 1 75 ? -25.989 52.524 50.417 1.00 26.91 75 GLY A C 1
ATOM 575 O O . GLY A 1 75 ? -25.860 53.745 50.271 1.00 26.76 75 GLY A O 1
ATOM 576 N N . LEU A 1 76 ? -25.113 51.628 49.942 1.00 25.43 76 LEU A N 1
ATOM 577 C CA . LEU A 1 76 ? -23.879 52.026 49.251 1.00 23.92 76 LEU A CA 1
ATOM 578 C C . LEU A 1 76 ? -23.509 51.210 47.998 1.00 22.73 76 LEU A C 1
ATOM 579 O O . LEU A 1 76 ? -23.544 49.980 48.013 1.00 22.80 76 LEU A O 1
ATOM 584 N N . PRO A 1 77 ? -23.138 51.890 46.901 1.00 21.66 77 PRO A N 1
ATOM 585 C CA . PRO A 1 77 ? -22.754 51.178 45.676 1.00 20.84 77 PRO A CA 1
ATOM 586 C C . PRO A 1 77 ? -21.310 50.687 45.829 1.00 20.43 77 PRO A C 1
ATOM 587 O O . PRO A 1 77 ? -20.511 51.330 46.509 1.00 20.14 77 PRO A O 1
ATOM 591 N N . LEU A 1 78 ? -20.980 49.566 45.197 1.00 19.90 78 LEU A N 1
ATOM 592 C CA . LEU A 1 78 ? -19.617 49.029 45.266 1.00 19.94 78 LEU A CA 1
ATOM 593 C C . LEU A 1 78 ? -18.860 49.235 43.957 1.00 19.79 78 LEU A C 1
ATOM 594 O O . LEU A 1 78 ? -19.313 48.808 42.895 1.00 19.67 78 LEU A O 1
ATOM 599 N N . VAL A 1 79 ? -17.708 49.893 44.043 1.00 19.53 79 VAL A N 1
ATOM 600 C CA . VAL A 1 79 ? -16.876 50.167 42.876 1.00 19.80 79 VAL A CA 1
ATOM 601 C C . VAL A 1 79 ? -15.761 49.130 42.766 1.00 20.48 79 VAL A C 1
ATOM 602 O O . VAL A 1 79 ? -15.038 48.891 43.735 1.00 19.73 79 VAL A O 1
ATOM 606 N N . GLY A 1 80 ? -15.650 48.510 41.592 1.00 20.57 80 GLY A N 1
ATOM 607 C CA . GLY A 1 80 ? -14.607 47.517 41.347 1.00 21.14 80 GLY A CA 1
ATOM 608 C C . GLY A 1 80 ? -13.426 48.129 40.604 1.00 21.42 80 GLY A C 1
ATOM 609 O O . GLY A 1 80 ? -13.022 49.254 40.887 1.00 21.86 80 GLY A O 1
ATOM 610 N N . ARG A 1 81 ? -12.869 47.395 39.645 1.00 21.80 81 ARG A N 1
ATOM 611 C CA . ARG A 1 81 ? -11.733 47.872 38.859 1.00 22.05 81 ARG A CA 1
ATOM 612 C C . ARG A 1 81 ? -12.123 49.090 38.009 1.00 22.28 81 ARG A C 1
ATOM 613 O O . ARG A 1 81 ? -13.169 49.088 37.360 1.00 22.93 81 ARG A O 1
ATOM 621 N N . VAL A 1 82 ? -11.279 50.119 38.020 1.00 22.23 82 VAL A N 1
ATOM 622 C CA . VAL A 1 82 ? -11.524 51.361 37.275 1.00 22.10 82 VAL A CA 1
ATOM 623 C C . VAL A 1 82 ? -10.732 51.428 35.967 1.00 22.11 82 VAL A C 1
ATOM 624 O O . VAL A 1 82 ? -9.527 51.183 35.941 1.00 23.10 82 VAL A O 1
ATOM 628 N N . ALA A 1 83 ? -11.416 51.777 34.885 1.00 21.54 83 ALA A N 1
ATOM 629 C CA . ALA A 1 83 ? -10.798 51.854 33.563 1.00 20.69 83 ALA A CA 1
ATOM 630 C C . ALA A 1 83 ? -10.227 53.225 33.233 1.00 20.42 83 ALA A C 1
ATOM 631 O O . ALA A 1 83 ? -10.689 54.242 33.737 1.00 20.07 83 ALA A O 1
ATOM 633 N N . ALA A 1 84 ? -9.218 53.246 32.369 1.00 19.90 84 ALA A N 1
ATOM 634 C CA . ALA A 1 84 ? -8.613 54.503 31.949 1.00 20.13 84 ALA A CA 1
ATOM 635 C C . ALA A 1 84 ? -9.664 55.355 31.223 1.00 20.33 84 ALA A C 1
ATOM 636 O O . ALA A 1 84 ? -10.591 54.824 30.612 1.00 20.51 84 ALA A O 1
ATOM 638 N N . ASP A 1 85 ? -9.516 56.672 31.305 1.00 20.81 85 ASP A N 1
ATOM 639 C CA . ASP A 1 85 ? -10.431 57.611 30.645 1.00 21.02 85 ASP A CA 1
ATOM 640 C C . ASP A 1 85 ? -11.901 57.512 31.067 1.00 21.37 85 ASP A C 1
ATOM 641 O O . ASP A 1 85 ? -12.800 57.891 30.302 1.00 21.65 85 ASP A O 1
ATOM 646 N N . GLU A 1 86 ? -12.151 57.009 32.271 1.00 21.19 86 GLU A N 1
ATOM 647 C CA . GLU A 1 86 ? -13.523 56.900 32.785 1.00 21.29 86 GLU A CA 1
ATOM 648 C C . GLU A 1 86 ? -13.558 57.445 34.213 1.00 21.32 86 GLU A C 1
ATOM 649 O O . GLU A 1 86 ? -12.602 57.268 34.967 1.00 21.79 86 GLU A O 1
ATOM 655 N N . PRO A 1 87 ? -14.654 58.120 34.601 1.00 21.00 87 PRO A N 1
ATOM 656 C CA . PRO A 1 87 ? -14.704 58.636 35.974 1.00 20.61 87 PRO A CA 1
ATOM 657 C C . PRO A 1 87 ? -14.817 57.481 36.984 1.00 20.26 87 PRO A C 1
ATOM 658 O O . PRO A 1 87 ? -15.247 56.384 36.639 1.00 20.06 87 PRO A O 1
ATOM 662 N N . LEU A 1 88 ? -14.431 57.716 38.235 1.00 20.15 88 LEU A N 1
ATOM 663 C CA . LEU A 1 88 ? -14.492 56.647 39.231 1.00 19.90 88 LEU A CA 1
ATOM 664 C C . LEU A 1 88 ? -15.880 56.008 39.329 1.00 19.72 88 LEU A C 1
ATOM 665 O O . LEU A 1 88 ? -16.006 54.780 39.369 1.00 19.88 88 LEU A O 1
ATOM 670 N N . LEU A 1 89 ? -16.928 56.827 39.357 1.00 19.64 89 LEU A N 1
ATOM 671 C CA . LEU A 1 89 ? -18.279 56.274 39.471 1.00 19.46 89 LEU A CA 1
ATOM 672 C C . LEU A 1 89 ? -18.968 55.950 38.140 1.00 19.66 89 LEU A C 1
ATOM 673 O O . LEU A 1 89 ? -20.196 55.954 38.062 1.00 19.78 89 LEU A O 1
ATOM 678 N N . ALA A 1 90 ? -18.188 55.662 37.098 1.00 19.86 90 ALA A N 1
ATOM 679 C CA . ALA A 1 90 ? -18.772 55.290 35.808 1.00 19.77 90 ALA A CA 1
ATOM 680 C C . ALA A 1 90 ? -19.625 54.029 36.027 1.00 19.42 90 ALA A C 1
ATOM 681 O O . ALA A 1 90 ? -19.237 53.133 36.772 1.00 19.56 90 ALA A O 1
ATOM 683 N N . GLN A 1 91 ? -20.779 53.946 35.372 1.00 19.01 91 GLN A N 1
ATOM 684 C CA . GLN A 1 91 ? -21.671 52.797 35.564 1.00 18.75 91 GLN A CA 1
ATOM 685 C C . GLN A 1 91 ? -21.042 51.422 35.345 1.00 18.95 91 GLN A C 1
ATOM 686 O O . GLN A 1 91 ? -21.424 50.450 36.004 1.00 18.70 91 GLN A O 1
ATOM 692 N N . GLN A 1 92 ? -20.087 51.334 34.420 1.00 19.19 92 GLN A N 1
ATOM 693 C CA . GLN A 1 92 ? -19.429 50.057 34.130 1.00 19.97 92 GLN A CA 1
ATOM 694 C C . GLN A 1 92 ? -18.553 49.566 35.291 1.00 20.45 92 GLN A C 1
ATOM 695 O O . GLN A 1 92 ? -18.135 48.403 35.303 1.00 20.31 92 GLN A O 1
ATOM 701 N N . HIS A 1 93 ? -18.275 50.446 36.255 1.00 21.18 93 HIS A N 1
ATOM 702 C CA . HIS A 1 93 ? -17.449 50.082 37.419 1.00 21.69 93 HIS A CA 1
ATOM 703 C C . HIS A 1 93 ? -18.284 49.582 38.603 1.00 22.29 93 HIS A C 1
ATOM 704 O O . HIS A 1 93 ? -17.749 48.952 39.526 1.00 21.43 93 HIS A O 1
ATOM 711 N N . ILE A 1 94 ? -19.584 49.871 38.590 1.00 22.75 94 ILE A N 1
ATOM 712 C CA . ILE A 1 94 ? -20.455 49.484 39.698 1.00 23.90 94 ILE A CA 1
ATOM 713 C C . ILE A 1 94 ? -20.889 48.027 39.649 1.00 24.93 94 ILE A C 1
ATOM 714 O O . ILE A 1 94 ? -21.599 47.603 38.732 1.00 24.47 94 ILE A O 1
ATOM 719 N N . GLU A 1 95 ? -20.467 47.260 40.650 1.00 25.56 95 GLU A N 1
ATOM 720 C CA . GLU A 1 95 ? -20.796 45.845 40.696 1.00 26.75 95 GLU A CA 1
ATOM 721 C C . GLU A 1 95 ? -22.103 45.515 41.402 1.00 27.48 95 GLU A C 1
ATOM 722 O O . GLU A 1 95 ? -22.717 44.488 41.111 1.00 28.35 95 GLU A O 1
ATOM 728 N N . GLY A 1 96 ? -22.533 46.378 42.319 1.00 27.66 96 GLY A N 1
ATOM 729 C CA . GLY A 1 96 ? -23.778 46.139 43.033 1.00 27.82 96 GLY A CA 1
ATOM 730 C C . GLY A 1 96 ? -24.024 47.184 44.105 1.00 27.61 96 GLY A C 1
ATOM 731 O O . GLY A 1 96 ? -23.258 48.135 44.217 1.00 27.41 96 GLY A O 1
ATOM 732 N N . HIS A 1 97 ? -25.091 47.010 44.886 1.00 27.92 97 HIS A N 1
ATOM 733 C CA . HIS A 1 97 ? -25.442 47.945 45.961 1.00 27.47 97 HIS A CA 1
ATOM 734 C C . HIS A 1 97 ? -25.624 47.197 47.283 1.00 27.60 97 HIS A C 1
ATOM 735 O O . HIS A 1 97 ? -26.414 46.256 47.368 1.00 27.75 97 HIS A O 1
ATOM 742 N N . TYR A 1 98 ? -24.899 47.630 48.311 1.00 27.04 98 TYR A N 1
ATOM 743 C CA . TYR A 1 98 ? -24.942 46.997 49.634 1.00 26.99 98 TYR A CA 1
ATOM 744 C C . TYR A 1 98 ? -25.804 47.738 50.650 1.00 26.66 98 TYR A C 1
ATOM 745 O O . TYR A 1 98 ? -25.711 48.958 50.776 1.00 26.57 98 TYR A O 1
ATOM 754 N N . GLN A 1 99 ? -26.628 47.001 51.391 1.00 26.69 99 GLN A N 1
ATOM 755 C CA . GLN A 1 99 ? -27.464 47.639 52.401 1.00 26.33 99 GLN A CA 1
ATOM 756 C C . GLN A 1 99 ? -26.685 47.783 53.703 1.00 26.08 99 GLN A C 1
ATOM 757 O O . GLN A 1 99 ? -26.748 46.931 54.596 1.00 26.39 99 GLN A O 1
ATOM 763 N N . VAL A 1 100 ? -25.936 48.876 53.780 1.00 25.81 100 VAL A N 1
ATOM 764 C CA . VAL A 1 100 ? -25.115 49.216 54.931 1.00 25.49 100 VAL A CA 1
ATOM 765 C C . VAL A 1 100 ? -25.398 50.676 55.291 1.00 25.16 100 VAL A C 1
ATOM 766 O O . VAL A 1 100 ? -25.392 51.540 54.417 1.00 25.60 100 VAL A O 1
ATOM 770 N N . ASP A 1 101 ? -25.643 50.938 56.573 1.00 24.64 101 ASP A N 1
ATOM 771 C CA . ASP A 1 101 ? -25.923 52.287 57.082 1.00 24.15 101 ASP A CA 1
ATOM 772 C C . ASP A 1 101 ? -24.740 53.227 56.846 1.00 23.68 101 ASP A C 1
ATOM 773 O O . ASP A 1 101 ? -23.683 53.078 57.457 1.00 23.58 101 ASP A O 1
ATOM 778 N N . PRO A 1 102 ? -24.899 54.218 55.950 1.00 23.34 102 PRO A N 1
ATOM 779 C CA . PRO A 1 102 ? -23.797 55.150 55.683 1.00 23.15 102 PRO A CA 1
ATOM 780 C C . PRO A 1 102 ? -23.350 55.960 56.905 1.00 23.20 102 PRO A C 1
ATOM 781 O O . PRO A 1 102 ? -22.193 56.383 56.980 1.00 22.99 102 PRO A O 1
ATOM 785 N N . SER A 1 103 ? -24.260 56.184 57.856 1.00 23.00 103 SER A N 1
ATOM 786 C CA . SER A 1 103 ? -23.923 56.970 59.040 1.00 23.34 103 SER A CA 1
ATOM 787 C C . SER A 1 103 ? -23.120 56.227 60.105 1.00 23.54 103 SER A C 1
ATOM 788 O O . SER A 1 103 ? -22.800 56.800 61.144 1.00 23.67 103 SER A O 1
ATOM 791 N N . LEU A 1 104 ? -22.785 54.961 59.858 1.00 23.63 104 LEU A N 1
ATOM 792 C CA . LEU A 1 104 ? -21.956 54.221 60.811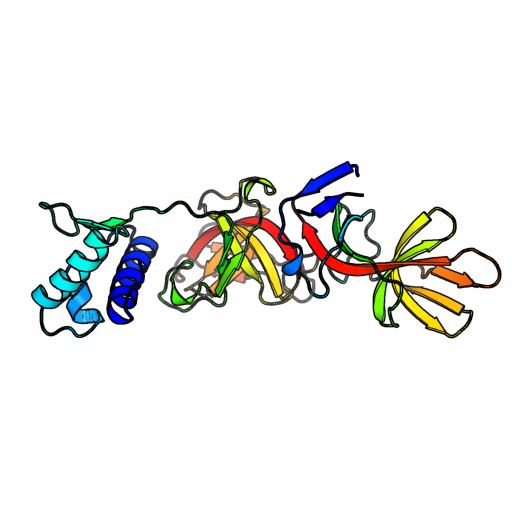 1.00 23.94 104 LEU A CA 1
ATOM 793 C C . LEU A 1 104 ? -20.536 54.797 60.749 1.00 24.21 104 LEU A C 1
ATOM 794 O O . LEU A 1 104 ? -19.756 54.672 61.697 1.00 24.38 104 LEU A O 1
ATOM 799 N N . PHE A 1 105 ? -20.210 55.429 59.623 1.00 24.42 105 PHE A N 1
ATOM 800 C CA . PHE A 1 105 ? -18.889 56.015 59.407 1.00 24.70 105 PHE A CA 1
ATOM 801 C C . PHE A 1 105 ? -18.905 57.542 59.547 1.00 25.00 105 PHE A C 1
ATOM 802 O O . PHE A 1 105 ? -19.930 58.193 59.307 1.00 25.12 105 PHE A O 1
ATOM 810 N N . LYS A 1 106 ? -17.770 58.114 59.934 1.00 25.02 106 LYS A N 1
ATOM 811 C CA . LYS A 1 106 ? -17.676 59.564 60.086 1.00 25.27 106 LYS A CA 1
ATOM 812 C C . LYS A 1 106 ? -16.401 60.145 59.479 1.00 25.51 106 LYS A C 1
ATOM 813 O O . LYS A 1 106 ? -15.291 59.770 59.869 1.00 25.86 106 LYS A O 1
ATOM 819 N N . PRO A 1 107 ? -16.537 61.038 58.483 1.00 25.32 107 PRO A N 1
ATOM 820 C CA . PRO A 1 107 ? -17.773 61.548 57.870 1.00 25.18 107 PRO A CA 1
ATOM 821 C C . PRO A 1 107 ? -18.523 60.386 57.207 1.00 24.77 107 PRO A C 1
ATOM 822 O O . PRO A 1 107 ? -17.957 59.306 57.034 1.00 24.79 107 PRO A O 1
ATOM 826 N N . ASN A 1 108 ? -19.784 60.596 56.837 1.00 24.63 108 ASN A N 1
ATOM 827 C CA . ASN A 1 108 ? -20.578 59.525 56.223 1.00 23.73 108 ASN A CA 1
ATOM 828 C C . ASN A 1 108 ? -19.978 58.966 54.929 1.00 23.20 108 ASN A C 1
ATOM 829 O O . ASN A 1 108 ? -19.345 59.691 54.160 1.00 23.73 108 ASN A O 1
ATOM 834 N N . ALA A 1 109 ? -20.189 57.673 54.689 1.00 22.55 109 ALA A N 1
ATOM 835 C CA . ALA A 1 109 ? -19.678 57.028 53.479 1.00 21.50 109 ALA A CA 1
ATOM 836 C C . ALA A 1 109 ? -20.590 57.319 52.284 1.00 20.98 109 ALA A C 1
ATOM 837 O O . ALA A 1 109 ? -21.811 57.454 52.440 1.00 20.71 109 ALA A O 1
ATOM 839 N N . ASP A 1 110 ? -19.991 57.418 51.098 1.00 20.19 110 ASP A N 1
ATOM 840 C CA . ASP A 1 110 ? -20.733 57.664 49.861 1.00 19.43 110 ASP A CA 1
ATOM 841 C C . ASP A 1 110 ? -20.695 56.431 48.953 1.00 19.25 110 ASP A C 1
ATOM 842 O O . ASP A 1 110 ? -21.591 56.222 48.125 1.00 18.76 110 ASP A O 1
ATOM 847 N N . PHE A 1 111 ? -19.644 55.625 49.098 1.00 18.75 111 PHE A N 1
ATOM 848 C CA . PHE A 1 111 ? -19.501 54.395 48.319 1.00 18.33 111 PHE A CA 1
ATOM 849 C C . PHE A 1 111 ? -18.419 53.497 48.907 1.00 18.07 111 PHE A C 1
ATOM 850 O O . PHE A 1 111 ? -17.655 53.927 49.774 1.00 18.16 111 PHE A O 1
ATOM 858 N N . LEU A 1 112 ? -18.380 52.255 48.434 1.00 17.66 112 LEU A N 1
ATOM 859 C CA . LEU A 1 112 ? -17.380 51.265 48.852 1.00 16.93 112 LEU A CA 1
ATOM 860 C C . LEU A 1 112 ? -16.470 51.019 47.644 1.00 16.75 112 LEU A C 1
ATOM 861 O O . LEU A 1 112 ? -16.933 51.059 46.502 1.00 16.76 112 LEU A O 1
ATOM 866 N N . LEU A 1 113 ? -15.181 50.772 47.899 1.00 16.37 113 LEU A N 1
ATOM 867 C CA . LEU A 1 113 ? -14.199 50.521 46.836 1.00 16.25 113 LEU A CA 1
ATOM 868 C C . LEU A 1 113 ? -13.384 49.258 47.153 1.00 16.03 113 LEU A C 1
ATOM 869 O O . LEU A 1 113 ? -12.805 49.169 48.227 1.00 16.74 113 LEU A O 1
ATOM 874 N N . ARG A 1 114 ? -13.330 48.288 46.235 1.00 15.79 114 ARG A N 1
ATOM 875 C CA . ARG A 1 114 ? -12.544 47.063 46.499 1.00 15.59 114 ARG A CA 1
ATOM 876 C C . ARG A 1 114 ? -11.058 47.397 46.487 1.00 15.90 114 ARG A C 1
ATOM 877 O O . ARG A 1 114 ? -10.569 48.010 45.537 1.00 16.34 114 ARG A O 1
ATOM 885 N N . VAL A 1 115 ? -10.343 46.986 47.536 1.00 15.08 115 VAL A N 1
ATOM 886 C CA . VAL A 1 115 ? -8.916 47.270 47.666 1.00 15.39 115 VAL A CA 1
ATOM 887 C C . VAL A 1 115 ? -8.092 46.229 46.923 1.00 15.33 115 VAL A C 1
ATOM 888 O O . VAL A 1 115 ? -8.400 45.040 46.992 1.00 15.44 115 VAL A O 1
ATOM 892 N N . SER A 1 116 ? -7.059 46.683 46.216 1.00 14.77 116 SER A N 1
ATOM 893 C CA . SER A 1 116 ? -6.177 45.784 45.473 1.00 14.68 116 SER A CA 1
ATOM 894 C C . SER A 1 116 ? -4.786 45.773 46.090 1.00 14.56 116 SER A C 1
ATOM 895 O O . SER A 1 116 ? -4.152 46.827 46.233 1.00 14.11 116 SER A O 1
ATOM 898 N N . GLY A 1 117 ? -4.322 44.589 46.479 1.00 14.54 117 GLY A N 1
ATOM 899 C CA . GLY A 1 117 ? -2.986 44.494 47.051 1.00 14.52 117 GLY A CA 1
ATOM 900 C C . GLY A 1 117 ? -2.863 44.713 48.550 1.00 14.17 117 GLY A C 1
ATOM 901 O O . GLY A 1 117 ? -3.809 45.152 49.221 1.00 14.05 117 GLY A O 1
ATOM 902 N N . MET A 1 118 ? -1.667 44.425 49.065 1.00 13.87 118 MET A N 1
ATOM 903 C CA . MET A 1 118 ? -1.348 44.543 50.492 1.00 13.43 118 MET A CA 1
ATOM 904 C C . MET A 1 118 ? -0.563 45.791 50.936 1.00 13.56 118 MET A C 1
ATOM 905 O O . MET A 1 118 ? 0.000 45.791 52.038 1.00 13.49 118 MET A O 1
ATOM 910 N N . SER A 1 119 ? -0.523 46.845 50.119 1.00 13.14 119 SER A N 1
ATOM 911 C CA . SER A 1 119 ? 0.256 48.036 50.479 1.00 13.08 119 SER A CA 1
ATOM 912 C C . SER A 1 119 ? -0.072 48.697 51.816 1.00 13.12 119 SER A C 1
ATOM 913 O O . SER A 1 119 ? 0.775 49.389 52.376 1.00 12.71 119 SER A O 1
ATOM 916 N N . MET A 1 120 ? -1.284 48.488 52.334 1.00 13.16 120 MET A N 1
ATOM 917 C CA . MET A 1 120 ? -1.662 49.130 53.599 1.00 12.73 120 MET A CA 1
ATOM 918 C C . MET A 1 120 ? -1.975 48.129 54.709 1.00 12.98 120 MET A C 1
ATOM 919 O O . MET A 1 120 ? -2.700 48.444 55.656 1.00 13.50 120 MET A O 1
ATOM 924 N N . LYS A 1 121 ? -1.400 46.937 54.620 1.00 12.24 121 LYS A N 1
ATOM 925 C CA . LYS A 1 121 ? -1.692 45.903 55.607 1.00 12.77 121 LYS A CA 1
ATOM 926 C C . LYS A 1 121 ? -1.285 46.186 57.046 1.00 12.42 121 LYS A C 1
ATOM 927 O O . LYS A 1 121 ? -1.907 45.658 57.973 1.00 12.58 121 LYS A O 1
ATOM 933 N N . ASP A 1 122 ? -0.272 47.022 57.264 1.00 12.45 122 ASP A N 1
ATOM 934 C CA . ASP A 1 122 ? 0.145 47.307 58.637 1.00 13.21 122 ASP A CA 1
ATOM 935 C C . ASP A 1 122 ? -0.921 48.013 59.470 1.00 13.42 122 ASP A C 1
ATOM 936 O O . ASP A 1 122 ? -0.867 47.953 60.714 1.00 14.06 122 ASP A O 1
ATOM 941 N N . ILE A 1 123 ? -1.858 48.711 58.816 1.00 13.80 123 ILE A N 1
ATOM 942 C CA . ILE A 1 123 ? -2.962 49.342 59.550 1.00 14.17 123 ILE A CA 1
ATOM 943 C C . ILE A 1 123 ? -4.273 48.555 59.370 1.00 14.35 123 ILE A C 1
ATOM 944 O O . ILE A 1 123 ? -5.365 49.059 59.655 1.00 15.04 123 ILE A O 1
ATOM 949 N N . GLY A 1 124 ? -4.157 47.321 58.885 1.00 14.49 124 GLY A N 1
ATOM 950 C CA . GLY A 1 124 ? -5.330 46.464 58.741 1.00 14.01 124 GLY A CA 1
ATOM 951 C C . GLY A 1 124 ? -6.193 46.539 57.494 1.00 14.18 124 GLY A C 1
ATOM 952 O O . GLY A 1 124 ? -7.329 46.046 57.487 1.00 14.09 124 GLY A O 1
ATOM 953 N N . ILE A 1 125 ? -5.680 47.160 56.442 1.00 14.04 125 ILE A N 1
ATOM 954 C CA . ILE A 1 125 ? -6.420 47.251 55.185 1.00 14.02 125 ILE A CA 1
ATOM 955 C C . ILE A 1 125 ? -5.764 46.208 54.271 1.00 14.27 125 ILE A C 1
ATOM 956 O O . ILE A 1 125 ? -4.641 46.403 53.802 1.00 13.90 125 ILE A O 1
ATOM 961 N N . MET A 1 126 ? -6.484 45.107 54.028 1.00 14.10 126 MET A N 1
ATOM 962 C CA . MET A 1 126 ? -5.983 43.978 53.240 1.00 14.71 126 MET A CA 1
ATOM 963 C C . MET A 1 126 ? -6.538 43.869 51.816 1.00 14.83 126 MET A C 1
ATOM 964 O O . MET A 1 126 ? -7.567 44.459 51.492 1.00 14.91 126 MET A O 1
ATOM 969 N N . ASP A 1 127 ? -5.852 43.094 50.977 1.00 14.68 127 ASP A N 1
ATOM 970 C CA . ASP A 1 127 ? -6.296 42.859 49.606 1.00 14.54 127 ASP A CA 1
ATOM 971 C C . ASP A 1 127 ? -7.716 42.287 49.683 1.00 14.82 127 ASP A C 1
ATOM 972 O O . ASP A 1 127 ? -7.977 41.389 50.482 1.00 14.79 127 ASP A O 1
ATOM 977 N N . GLY A 1 128 ? -8.625 42.824 48.869 1.00 14.82 128 GLY A N 1
ATOM 978 C CA . GLY A 1 128 ? -9.999 42.334 48.854 1.00 14.83 128 GLY A CA 1
ATOM 979 C C . GLY A 1 128 ? -10.982 43.012 49.797 1.00 14.78 128 GLY A C 1
ATOM 980 O O . GLY A 1 128 ? -12.192 42.784 49.702 1.00 14.33 128 GLY A O 1
ATOM 981 N N . ASP A 1 129 ? -10.486 43.841 50.710 1.00 14.60 129 ASP A N 1
ATOM 982 C CA . ASP A 1 129 ? -11.372 44.530 51.652 1.00 14.24 129 ASP A CA 1
ATOM 983 C C . ASP A 1 129 ? -12.228 45.544 50.896 1.00 14.35 129 ASP A C 1
ATOM 984 O O . ASP A 1 129 ? -11.850 45.997 49.810 1.00 13.97 129 ASP A O 1
ATOM 989 N N . LEU A 1 130 ? -13.373 45.909 51.475 1.00 14.50 130 LEU A N 1
ATOM 990 C CA . LEU A 1 130 ? -14.241 46.926 50.869 1.00 14.94 130 LEU A CA 1
ATOM 991 C C . LEU A 1 130 ? -14.018 48.208 51.678 1.00 14.94 130 LEU A C 1
ATOM 992 O O . LEU A 1 130 ? -14.415 48.301 52.837 1.00 15.18 130 LEU A O 1
ATOM 997 N N . LEU A 1 131 ? -13.363 49.190 51.065 1.00 15.05 131 LEU A N 1
ATOM 998 C CA . LEU A 1 131 ? -13.052 50.445 51.740 1.00 15.13 131 LEU A CA 1
ATOM 999 C C . LEU A 1 131 ? -14.226 51.407 51.689 1.00 15.53 131 LEU A C 1
ATOM 1000 O O . LEU A 1 131 ? -14.766 51.645 50.615 1.00 15.68 131 LEU A O 1
ATOM 1005 N N . ALA A 1 132 ? -14.632 51.942 52.843 1.00 15.24 132 ALA A N 1
ATOM 1006 C CA . ALA A 1 132 ? -15.715 52.940 52.870 1.00 15.76 132 ALA A CA 1
ATOM 1007 C C . ALA A 1 132 ? -15.065 54.302 52.569 1.00 16.15 132 ALA A C 1
ATOM 1008 O O . ALA A 1 132 ? -14.085 54.689 53.212 1.00 15.95 132 ALA A O 1
ATOM 1010 N N . VAL A 1 133 ? -15.609 55.025 51.586 1.00 16.59 133 VAL A N 1
ATOM 1011 C CA . VAL A 1 133 ? -15.035 56.307 51.158 1.00 17.35 133 VAL A CA 1
ATOM 1012 C C . VAL A 1 133 ? -16.008 57.490 51.171 1.00 18.38 133 VAL A C 1
ATOM 1013 O O . VAL A 1 133 ? -17.132 57.348 50.719 1.00 18.06 133 VAL A O 1
ATOM 1017 N N . HIS A 1 134 ? -15.564 58.642 51.685 1.00 19.23 134 HIS A N 1
ATOM 1018 C CA . HIS A 1 134 ? -16.381 59.874 51.687 1.00 20.57 134 HIS A CA 1
ATOM 1019 C C . HIS A 1 134 ? -15.839 60.699 50.511 1.00 21.56 134 HIS A C 1
ATOM 1020 O O . HIS A 1 134 ? -14.668 61.069 50.499 1.00 21.66 134 HIS A O 1
ATOM 1027 N N . LYS A 1 135 ? -16.685 60.977 49.521 1.00 22.54 135 LYS A N 1
ATOM 1028 C CA . LYS A 1 135 ? -16.265 61.729 48.337 1.00 23.74 135 LYS A CA 1
ATOM 1029 C C . LYS A 1 135 ? -15.953 63.193 48.651 1.00 24.68 135 LYS A C 1
ATOM 1030 O O . LYS A 1 135 ? -16.831 63.953 49.084 1.00 25.04 135 LYS A O 1
ATOM 1036 N N . THR A 1 136 ? -14.698 63.587 48.430 1.00 24.87 136 THR A N 1
ATOM 1037 C CA . THR A 1 136 ? -14.261 64.954 48.698 1.00 25.31 136 THR A CA 1
ATOM 1038 C C . THR A 1 136 ? -12.867 65.210 48.141 1.00 25.79 136 THR A C 1
ATOM 1039 O O . THR A 1 136 ? -12.112 64.271 47.862 1.00 25.55 136 THR A O 1
ATOM 1043 N N . GLN A 1 137 ? -12.533 66.487 47.982 1.00 26.12 137 GLN A N 1
ATOM 1044 C CA . GLN A 1 137 ? -11.220 66.891 47.491 1.00 26.13 137 GLN A CA 1
ATOM 1045 C C . GLN A 1 137 ? -10.489 67.644 48.594 1.00 26.21 137 GLN A C 1
ATOM 1046 O O . GLN A 1 137 ? -9.331 68.036 48.435 1.00 26.78 137 GLN A O 1
ATOM 1052 N N . ASP A 1 138 ? -11.177 67.851 49.712 1.00 25.91 138 ASP A N 1
ATOM 1053 C CA . ASP A 1 138 ? -10.605 68.566 50.846 1.00 25.52 138 ASP A CA 1
ATOM 1054 C C . ASP A 1 138 ? -9.958 67.616 51.850 1.00 24.96 138 ASP A C 1
ATOM 1055 O O . ASP A 1 138 ? -10.580 67.220 52.834 1.00 25.43 138 ASP A O 1
ATOM 1060 N N . VAL A 1 139 ? -8.697 67.268 51.601 1.00 24.72 139 VAL A N 1
ATOM 1061 C CA . VAL A 1 139 ? -7.953 66.359 52.472 1.00 24.03 139 VAL A CA 1
ATOM 1062 C C . VAL A 1 139 ? -6.692 67.034 53.027 1.00 23.85 139 VAL A C 1
ATOM 1063 O O . VAL A 1 139 ? -6.289 68.102 52.556 1.00 23.70 139 VAL A O 1
ATOM 1067 N N . ARG A 1 140 ? -6.068 66.414 54.027 1.00 22.98 140 ARG A N 1
ATOM 1068 C CA . ARG A 1 140 ? -4.874 66.995 54.642 1.00 21.98 140 ARG A CA 1
ATOM 1069 C C . ARG A 1 140 ? -3.711 66.009 54.739 1.00 21.34 140 ARG A C 1
ATOM 1070 O O . ARG A 1 140 ? -3.912 64.804 54.688 1.00 20.56 140 ARG A O 1
ATOM 1078 N N . ASN A 1 141 ? -2.492 66.533 54.863 1.00 20.91 141 ASN A N 1
ATOM 1079 C CA . ASN A 1 141 ? -1.311 65.686 55.006 1.00 20.76 141 ASN A CA 1
ATOM 1080 C C . ASN A 1 141 ? -1.536 64.692 56.136 1.00 20.64 141 ASN A C 1
ATOM 1081 O O . ASN A 1 141 ? -2.130 65.035 57.167 1.00 20.69 141 ASN A O 1
ATOM 1086 N N . GLY A 1 142 ? -1.052 63.467 55.947 1.00 19.84 142 GLY A N 1
ATOM 1087 C CA . GLY A 1 142 ? -1.184 62.460 56.978 1.00 19.57 142 GLY A CA 1
ATOM 1088 C C . GLY A 1 142 ? -2.454 61.634 56.979 1.00 18.89 142 GLY A C 1
ATOM 1089 O O . GLY A 1 142 ? -2.534 60.657 57.717 1.00 19.52 142 GLY A O 1
ATOM 1090 N N . GLN A 1 143 ? -3.449 62.014 56.181 1.00 17.83 143 GLN A N 1
ATOM 1091 C CA . GLN A 1 143 ? -4.695 61.240 56.126 1.00 16.62 143 GLN A CA 1
ATOM 1092 C C . GLN A 1 143 ? -4.614 60.145 55.047 1.00 16.22 143 GLN A C 1
ATOM 1093 O O . GLN A 1 143 ? -3.875 60.277 54.083 1.00 15.87 143 GLN A O 1
ATOM 1099 N N . VAL A 1 144 ? -5.373 59.061 55.221 1.00 15.93 144 VAL A N 1
ATOM 1100 C CA . VAL A 1 144 ? -5.397 57.978 54.231 1.00 16.17 144 VAL A CA 1
ATOM 1101 C C . VAL A 1 144 ? -6.432 58.381 53.169 1.00 16.47 144 VAL A C 1
ATOM 1102 O O . VAL A 1 144 ? -7.620 58.554 53.472 1.00 16.13 144 VAL A O 1
ATOM 1106 N N . VAL A 1 145 ? -5.972 58.531 51.928 1.00 16.54 145 VAL A N 1
ATOM 1107 C CA . VAL A 1 145 ? -6.835 58.960 50.829 1.00 16.60 145 VAL A CA 1
ATOM 1108 C C . VAL A 1 145 ? -6.909 58.007 49.637 1.00 16.86 145 VAL A C 1
ATOM 1109 O O . VAL A 1 145 ? -6.107 57.076 49.511 1.00 16.21 145 VAL A O 1
ATOM 1113 N N . VAL A 1 146 ? -7.900 58.259 48.779 1.00 17.24 146 VAL A N 1
ATOM 1114 C CA . VAL A 1 146 ? -8.079 57.528 47.524 1.00 17.64 146 VAL A CA 1
ATOM 1115 C C . VAL A 1 146 ? -7.661 58.558 46.462 1.00 17.88 146 VAL A C 1
ATOM 1116 O O . VAL A 1 146 ? -8.247 59.651 46.381 1.00 17.69 146 VAL A O 1
ATOM 1120 N N . ALA A 1 147 ? -6.646 58.224 45.664 1.00 17.90 147 ALA A N 1
ATOM 1121 C CA . ALA A 1 147 ? -6.148 59.135 44.631 1.00 18.57 147 ALA A CA 1
ATOM 1122 C C . ALA A 1 147 ? -5.971 58.459 43.280 1.00 19.12 147 ALA A C 1
ATOM 1123 O O . ALA A 1 147 ? -5.899 57.233 43.182 1.00 18.98 147 ALA A O 1
ATOM 1125 N N . ARG A 1 148 ? -5.871 59.276 42.240 1.00 19.37 148 ARG A N 1
ATOM 1126 C CA . ARG A 1 148 ? -5.696 58.761 40.894 1.00 19.90 148 ARG A CA 1
ATOM 1127 C C . ARG A 1 148 ? -4.471 59.389 40.229 1.00 20.44 148 ARG A C 1
ATOM 1128 O O . ARG A 1 148 ? -4.377 60.610 40.125 1.00 20.78 148 ARG A O 1
ATOM 1136 N N . ILE A 1 149 ? -3.542 58.541 39.788 1.00 20.75 149 ILE A N 1
ATOM 1137 C CA . ILE A 1 149 ? -2.307 58.975 39.125 1.00 21.32 149 ILE A CA 1
ATOM 1138 C C . ILE A 1 149 ? -2.391 58.496 37.672 1.00 22.00 149 ILE A C 1
ATOM 1139 O O . ILE A 1 149 ? -2.328 57.299 37.413 1.00 21.81 149 ILE A O 1
ATOM 1144 N N . ASP A 1 150 ? -2.508 59.434 36.734 1.00 22.60 150 ASP A N 1
ATOM 1145 C CA . ASP A 1 150 ? -2.665 59.083 35.318 1.00 23.55 150 ASP A CA 1
ATOM 1146 C C . ASP A 1 150 ? -3.744 58.001 35.260 1.00 24.26 150 ASP A C 1
ATOM 1147 O O . ASP A 1 150 ? -3.553 56.938 34.659 1.00 24.73 150 ASP A O 1
ATOM 1152 N N . ASP A 1 151 ? -4.864 58.267 35.923 1.00 24.57 151 ASP A N 1
ATOM 1153 C CA . ASP A 1 151 ? -5.981 57.327 35.949 1.00 25.34 151 ASP A CA 1
ATOM 1154 C C . ASP A 1 151 ? -5.851 56.070 36.838 1.00 25.23 151 ASP A C 1
ATOM 1155 O O . ASP A 1 151 ? -6.875 55.500 37.219 1.00 26.62 151 ASP A O 1
ATOM 1160 N N . GLU A 1 152 ? -4.640 55.610 37.163 1.00 24.46 152 GLU A N 1
ATOM 1161 C CA . GLU A 1 152 ? -4.530 54.441 38.058 1.00 22.76 152 GLU A CA 1
ATOM 1162 C C . GLU A 1 152 ? -4.998 54.883 39.457 1.00 21.82 152 GLU A C 1
ATOM 1163 O O . GLU A 1 152 ? -4.522 55.893 39.965 1.00 22.28 152 GLU A O 1
ATOM 1169 N N . VAL A 1 153 ? -5.900 54.123 40.079 1.00 20.25 153 VAL A N 1
ATOM 1170 C CA . VAL A 1 153 ? -6.420 54.462 41.411 1.00 18.50 153 VAL A CA 1
ATOM 1171 C C . VAL A 1 153 ? -5.627 53.741 42.504 1.00 17.52 153 VAL A C 1
ATOM 1172 O O . VAL A 1 153 ? -5.267 52.579 42.330 1.00 17.44 153 VAL A O 1
ATOM 1176 N N . THR A 1 154 ? -5.356 54.421 43.620 1.00 16.68 154 THR A N 1
ATOM 1177 C CA . THR A 1 154 ? -4.581 53.810 44.719 1.00 16.29 154 THR A CA 1
ATOM 1178 C C . THR A 1 154 ? -5.032 54.342 46.094 1.00 15.57 154 THR A C 1
ATOM 1179 O O . THR A 1 154 ? -5.647 55.410 46.178 1.00 15.88 154 THR A O 1
ATOM 1183 N N . VAL A 1 155 ? -4.761 53.579 47.157 1.00 15.24 155 VAL A N 1
ATOM 1184 C CA . VAL A 1 155 ? -5.132 53.965 48.537 1.00 14.37 155 VAL A CA 1
ATOM 1185 C C . VAL A 1 155 ? -3.817 54.087 49.316 1.00 14.64 155 VAL A C 1
ATOM 1186 O O . VAL A 1 155 ? -3.136 53.085 49.526 1.00 13.76 155 VAL A O 1
ATOM 1190 N N . LYS A 1 156 ? -3.466 55.312 49.723 1.00 14.95 156 LYS A N 1
ATOM 1191 C CA . LYS A 1 156 ? -2.194 55.595 50.415 1.00 14.88 156 LYS A CA 1
ATOM 1192 C C . LYS A 1 156 ? -2.308 56.775 51.403 1.00 14.96 156 LYS A C 1
ATOM 1193 O O . LYS A 1 156 ? -3.336 57.454 51.458 1.00 14.98 156 LYS A O 1
ATOM 1199 N N . ARG A 1 157 ? -1.241 57.032 52.164 1.00 15.47 157 ARG A N 1
ATOM 1200 C CA . ARG A 1 157 ? -1.237 58.171 53.099 1.00 15.47 157 ARG A CA 1
ATOM 1201 C C . ARG A 1 157 ? -0.625 59.379 52.368 1.00 15.50 157 ARG A C 1
ATOM 1202 O O . ARG A 1 157 ? 0.410 59.264 51.718 1.00 15.12 157 ARG A O 1
ATOM 1210 N N . LEU A 1 158 ? -1.270 60.541 52.488 1.00 15.45 158 LEU A N 1
ATOM 1211 C CA . LEU A 1 158 ? -0.838 61.759 51.801 1.00 15.75 158 LEU A CA 1
ATOM 1212 C C . LEU A 1 158 ? 0.341 62.554 52.385 1.00 15.67 158 LEU A C 1
ATOM 1213 O O . LEU A 1 158 ? 0.380 62.823 53.581 1.00 15.77 158 LEU A O 1
ATOM 1218 N N . LYS A 1 159 ? 1.286 62.934 51.521 1.00 16.11 159 LYS A N 1
ATOM 1219 C CA . LYS A 1 159 ? 2.442 63.760 51.906 1.00 16.36 159 LYS A CA 1
ATOM 1220 C C . LYS A 1 159 ? 2.798 64.714 50.744 1.00 16.72 159 LYS A C 1
ATOM 1221 O O . LYS A 1 159 ? 3.546 64.353 49.835 1.00 16.25 159 LYS A O 1
ATOM 1227 N N . LYS A 1 160 ? 2.241 65.926 50.766 1.00 17.14 160 LYS A N 1
ATOM 1228 C CA . LYS A 1 160 ? 2.516 66.907 49.710 1.00 18.03 160 LYS A CA 1
ATOM 1229 C C . LYS A 1 160 ? 3.971 67.370 49.737 1.00 18.62 160 LYS A C 1
ATOM 1230 O O . LYS A 1 160 ? 4.541 67.614 50.814 1.00 19.15 160 LYS A O 1
ATOM 1236 N N . GLN A 1 161 ? 4.577 67.489 48.553 1.00 18.44 161 GLN A N 1
ATOM 1237 C CA . GLN A 1 161 ? 5.975 67.889 48.452 1.00 18.63 161 GLN A CA 1
ATOM 1238 C C . GLN A 1 161 ? 6.251 68.909 47.342 1.00 18.90 161 GLN A C 1
ATOM 1239 O O . GLN A 1 161 ? 6.976 68.607 46.397 1.00 18.76 161 GLN A O 1
ATOM 1245 N N . GLY A 1 162 ? 5.672 70.107 47.459 1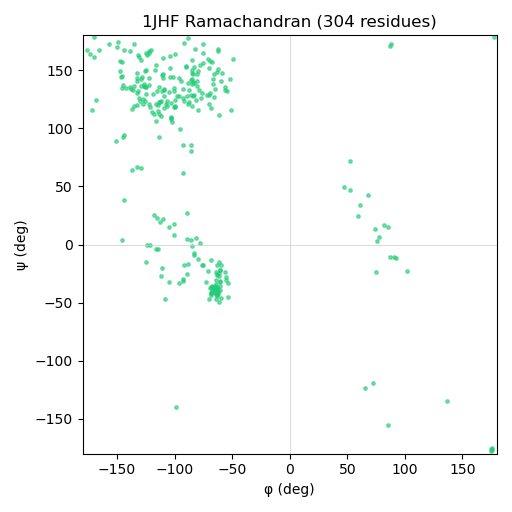.00 19.24 162 GLY A N 1
ATOM 1246 C CA . GLY A 1 162 ? 5.904 71.141 46.457 1.00 19.35 162 GLY A CA 1
ATOM 1247 C C . GLY A 1 162 ? 5.202 70.852 45.142 1.00 19.10 162 GLY A C 1
ATOM 1248 O O . GLY A 1 162 ? 3.974 70.764 45.108 1.00 19.25 162 GLY A O 1
ATOM 1249 N N . ASN A 1 163 ? 5.979 70.723 44.071 1.00 19.38 163 ASN A N 1
ATOM 1250 C CA . ASN A 1 163 ? 5.440 70.410 42.742 1.00 19.56 163 ASN A CA 1
ATOM 1251 C C . ASN A 1 163 ? 5.288 68.888 42.589 1.00 19.87 163 ASN A C 1
ATOM 1252 O O . ASN A 1 163 ? 4.944 68.388 41.503 1.00 20.00 163 ASN A O 1
ATOM 1257 N N . LYS A 1 164 ? 5.578 68.156 43.666 1.00 19.50 164 LYS A N 1
ATOM 1258 C CA . LYS A 1 164 ? 5.467 66.695 43.676 1.00 19.20 164 LYS A CA 1
ATOM 1259 C C . LYS A 1 164 ? 4.554 66.267 44.826 1.00 19.02 164 LYS A C 1
ATOM 1260 O O . LYS A 1 164 ? 4.261 67.059 45.721 1.00 18.52 164 LYS A O 1
ATOM 1266 N N . VAL A 1 165 ? 4.091 65.018 44.788 1.00 18.98 165 VAL A N 1
ATOM 1267 C CA . VAL A 1 165 ? 3.244 64.469 45.852 1.00 18.60 165 VAL A CA 1
ATOM 1268 C C . VAL A 1 165 ? 3.772 63.068 46.150 1.00 18.21 165 VAL A C 1
ATOM 1269 O O . VAL A 1 165 ? 4.031 62.295 45.232 1.00 18.57 165 VAL A O 1
ATOM 1273 N N . GLU A 1 166 ? 3.948 62.737 47.421 1.00 17.71 166 GLU A N 1
ATOM 1274 C CA . GLU A 1 166 ? 4.415 61.395 47.766 1.00 17.08 166 GLU A CA 1
ATOM 1275 C C . GLU A 1 166 ? 3.254 60.665 48.444 1.00 16.67 166 GLU A C 1
ATOM 1276 O O . GLU A 1 166 ? 2.594 61.225 49.322 1.00 17.16 166 GLU A O 1
ATOM 1282 N N . LEU A 1 167 ? 2.983 59.435 48.002 1.00 16.18 167 LEU A N 1
ATOM 1283 C CA . LEU A 1 167 ? 1.893 58.615 48.551 1.00 15.41 167 LEU A CA 1
ATOM 1284 C C . LEU A 1 167 ? 2.563 57.450 49.302 1.00 15.04 167 LEU A C 1
ATOM 1285 O O . LEU A 1 167 ? 3.161 56.567 48.695 1.00 14.89 167 LEU A O 1
ATOM 1290 N N . LEU A 1 168 ? 2.445 57.468 50.633 1.00 14.33 168 LEU A N 1
ATOM 1291 C CA . LEU A 1 168 ? 3.101 56.488 51.513 1.00 13.44 168 LEU A CA 1
ATOM 1292 C C . LEU A 1 168 ? 2.351 55.196 51.827 1.00 12.97 168 LEU A C 1
ATOM 1293 O O . LEU A 1 168 ? 1.155 55.225 52.089 1.00 12.31 168 LEU A O 1
ATOM 1298 N N . PRO A 1 169 ? 3.070 54.050 51.835 1.00 12.94 169 PRO A N 1
ATOM 1299 C CA . PRO A 1 169 ? 2.479 52.741 52.134 1.00 12.51 169 PRO A CA 1
ATOM 1300 C C . PRO A 1 169 ? 2.585 52.434 53.633 1.00 13.10 169 PRO A C 1
ATOM 1301 O O . PRO A 1 169 ? 3.226 53.175 54.388 1.00 12.87 169 PRO A O 1
ATOM 1305 N N . GLU A 1 170 ? 1.955 51.334 54.047 1.00 12.61 170 GLU A N 1
ATOM 1306 C CA . GLU A 1 170 ? 2.030 50.844 55.428 1.00 13.60 170 GLU A CA 1
ATOM 1307 C C . GLU A 1 170 ? 2.324 49.334 55.277 1.00 13.39 170 GLU A C 1
ATOM 1308 O O . GLU A 1 170 ? 1.478 48.482 55.565 1.00 13.89 170 GLU A O 1
ATOM 1314 N N . ASN A 1 171 ? 3.519 49.019 54.768 1.00 13.77 171 ASN A N 1
ATOM 1315 C CA . ASN A 1 171 ? 3.966 47.634 54.554 1.00 13.98 171 ASN A CA 1
ATOM 1316 C C . ASN A 1 171 ? 5.468 47.732 54.251 1.00 14.49 171 ASN A C 1
ATOM 1317 O O . ASN A 1 171 ? 5.864 48.444 53.329 1.00 14.98 171 ASN A O 1
ATOM 1322 N N . SER A 1 172 ? 6.294 47.021 55.018 1.00 14.57 172 SER A N 1
ATOM 1323 C CA . SER A 1 172 ? 7.748 47.086 54.840 1.00 15.13 172 SER A CA 1
ATOM 1324 C C . SER A 1 172 ? 8.297 46.660 53.478 1.00 15.09 172 SER A C 1
ATOM 1325 O O . SER A 1 172 ? 9.412 47.053 53.111 1.00 14.91 172 SER A O 1
ATOM 1328 N N . GLU A 1 173 ? 7.532 45.869 52.729 1.00 14.94 173 GLU A N 1
ATOM 1329 C CA . GLU A 1 173 ? 7.956 45.433 51.389 1.00 14.39 173 GLU A CA 1
ATOM 1330 C C . GLU A 1 173 ? 7.801 46.531 50.328 1.00 14.36 173 GLU A C 1
ATOM 1331 O O . GLU A 1 173 ? 8.383 46.433 49.239 1.00 14.69 173 GLU A O 1
ATOM 1337 N N . PHE A 1 174 ? 7.001 47.553 50.627 1.00 14.25 174 PHE A N 1
ATOM 1338 C CA . PHE A 1 174 ? 6.709 48.640 49.683 1.00 14.24 174 PHE A CA 1
ATOM 1339 C C . PHE A 1 174 ? 7.510 49.937 49.891 1.00 14.15 174 PHE A C 1
ATOM 1340 O O . PHE A 1 174 ? 8.112 50.145 50.952 1.00 14.01 174 PHE A O 1
ATOM 1348 N N . LYS A 1 175 ? 7.506 50.801 48.872 1.00 14.18 175 LYS A N 1
ATOM 1349 C CA . LYS A 1 175 ? 8.144 52.123 48.957 1.00 14.90 175 LYS A CA 1
ATOM 1350 C C . LYS A 1 175 ? 7.141 53.182 48.443 1.00 15.52 175 LYS A C 1
ATOM 1351 O O . LYS A 1 175 ? 6.164 52.849 47.770 1.00 15.63 175 LYS A O 1
ATOM 1357 N N . PRO A 1 176 ? 7.355 54.469 48.769 1.00 15.61 176 PRO A N 1
ATOM 1358 C CA . PRO A 1 176 ? 6.415 55.502 48.313 1.00 16.88 176 PRO A CA 1
ATOM 1359 C C . PRO A 1 176 ? 6.294 55.697 46.809 1.00 17.49 176 PRO A C 1
ATOM 1360 O O . PRO A 1 176 ? 7.260 55.483 46.076 1.00 18.12 176 PRO A O 1
ATOM 1364 N N . ILE A 1 177 ? 5.095 56.090 46.368 1.00 17.59 177 ILE A N 1
ATOM 1365 C CA . ILE A 1 177 ? 4.835 56.402 44.960 1.00 17.24 177 ILE A CA 1
ATOM 1366 C C . ILE A 1 177 ? 5.102 57.913 44.871 1.00 17.80 177 ILE A C 1
ATOM 1367 O O . ILE A 1 177 ? 4.504 58.696 45.626 1.00 17.37 177 ILE A O 1
ATOM 1372 N N . VAL A 1 178 ? 6.005 58.313 43.978 1.00 17.67 178 VAL A N 1
ATOM 1373 C CA . VAL A 1 178 ? 6.335 59.727 43.789 1.00 18.29 178 VAL A CA 1
ATOM 1374 C C . VAL A 1 178 ? 5.658 60.245 42.526 1.00 18.82 178 VAL A C 1
ATOM 1375 O O . VAL A 1 178 ? 5.878 59.716 41.438 1.00 19.49 178 VAL A O 1
ATOM 1379 N N . VAL A 1 179 ? 4.831 61.274 42.675 1.00 18.68 179 VAL A N 1
ATOM 1380 C CA . VAL A 1 179 ? 4.116 61.853 41.542 1.00 19.66 179 VAL A CA 1
ATOM 1381 C C . VAL A 1 179 ? 4.669 63.230 41.202 1.00 20.16 179 VAL A C 1
ATOM 1382 O O . VAL A 1 179 ? 4.786 64.085 42.079 1.00 19.89 179 VAL A O 1
ATOM 1386 N N . ASP A 1 180 ? 5.012 63.437 39.933 1.00 20.98 180 ASP A N 1
ATOM 1387 C CA . ASP A 1 180 ? 5.537 64.730 39.479 1.00 22.46 180 ASP A CA 1
ATOM 1388 C C . ASP A 1 180 ? 4.388 65.444 38.772 1.00 23.37 180 ASP A C 1
ATOM 1389 O O . ASP A 1 180 ? 4.022 65.088 37.652 1.00 23.81 180 ASP A O 1
ATOM 1394 N N . LEU A 1 181 ? 3.824 66.445 39.436 1.00 24.03 181 LEU A N 1
ATOM 1395 C CA . LEU A 1 181 ? 2.688 67.194 38.910 1.00 25.56 181 LEU A CA 1
ATOM 1396 C C . LEU A 1 181 ? 2.965 67.922 37.602 1.00 26.45 181 LEU A C 1
ATOM 1397 O O . LEU A 1 181 ? 2.038 68.353 36.922 1.00 26.90 181 LEU A O 1
ATOM 1402 N N . ARG A 1 182 ? 4.237 68.062 37.252 1.00 27.34 182 ARG A N 1
ATOM 1403 C CA . ARG A 1 182 ? 4.596 68.766 36.028 1.00 28.40 182 ARG A CA 1
ATOM 1404 C C . ARG A 1 182 ? 4.513 67.888 34.786 1.00 29.14 182 ARG A C 1
ATOM 1405 O O . ARG A 1 182 ? 4.627 68.383 33.657 1.00 29.69 182 ARG A O 1
ATOM 1413 N N . GLN A 1 183 ? 4.289 66.590 34.982 1.00 29.45 183 GLN A N 1
ATOM 1414 C CA . GLN A 1 183 ? 4.178 65.672 33.853 1.00 29.32 183 GLN A CA 1
ATOM 1415 C C . GLN A 1 183 ? 3.197 64.508 34.033 1.00 29.27 183 GLN A C 1
ATOM 1416 O O . GLN A 1 183 ? 3.092 63.646 33.155 1.00 29.17 183 GLN A O 1
ATOM 1422 N N . GLN A 1 184 ? 2.479 64.480 35.155 1.00 28.62 184 GLN A N 1
ATOM 1423 C CA . GLN A 1 184 ? 1.498 63.416 35.396 1.00 27.91 184 GLN A CA 1
ATOM 1424 C C . GLN A 1 184 ? 0.188 64.007 35.883 1.00 27.38 184 GLN A C 1
ATOM 1425 O O . GLN A 1 184 ? 0.180 65.024 36.571 1.00 27.69 184 GLN A O 1
ATOM 1431 N N . SER A 1 185 ? -0.923 63.372 35.522 1.00 26.61 185 SER A N 1
ATOM 1432 C CA . SER A 1 185 ? -2.230 63.840 35.958 1.00 25.99 185 SER A CA 1
ATOM 1433 C C . SER A 1 185 ? -2.478 63.292 37.364 1.00 25.47 185 SER A C 1
ATOM 1434 O O . SER A 1 185 ? -2.156 62.140 37.649 1.00 25.48 185 SER A O 1
ATOM 1437 N N . PHE A 1 186 ? -3.041 64.115 38.241 1.00 24.86 186 PHE A N 1
ATOM 1438 C CA . PHE A 1 186 ? -3.290 63.686 39.612 1.00 24.20 186 PHE A CA 1
ATOM 1439 C C . PHE A 1 186 ? -4.559 64.298 40.200 1.00 23.88 186 PHE A C 1
ATOM 1440 O O . PHE A 1 186 ? -4.814 65.490 40.046 1.00 24.31 186 PHE A O 1
ATOM 1448 N N . THR A 1 187 ? -5.367 63.475 40.863 1.00 23.09 187 THR A N 1
ATOM 1449 C CA . THR A 1 187 ? -6.592 63.958 41.483 1.00 22.59 187 THR A CA 1
ATOM 1450 C C . THR A 1 187 ? -6.904 63.179 42.760 1.00 22.53 187 THR A C 1
ATOM 1451 O O . THR A 1 187 ? -6.552 62.001 42.880 1.00 22.32 187 THR A O 1
ATOM 1455 N N . ILE A 1 188 ? -7.542 63.857 43.711 1.00 22.16 188 ILE A N 1
ATOM 1456 C CA . ILE A 1 188 ? -7.964 63.248 44.970 1.00 21.95 188 ILE A CA 1
ATOM 1457 C C . ILE A 1 188 ? -9.425 62.855 44.753 1.00 22.15 188 ILE A C 1
ATOM 1458 O O . ILE A 1 188 ? -10.242 63.689 44.333 1.00 22.56 188 ILE A O 1
ATOM 1463 N N . GLU A 1 189 ? -9.759 61.596 45.021 1.00 21.10 189 GLU A N 1
ATOM 1464 C CA . GLU A 1 189 ? -11.133 61.128 44.837 1.00 20.68 189 GLU A CA 1
ATOM 1465 C C . GLU A 1 189 ? -11.934 61.166 46.139 1.00 20.06 189 GLU A C 1
ATOM 1466 O O . GLU A 1 189 ? -13.140 61.416 46.120 1.00 20.26 189 GLU A O 1
ATOM 1472 N N . GLY A 1 190 ? -11.265 60.924 47.264 1.00 19.29 190 GLY A N 1
ATOM 1473 C CA . GLY A 1 190 ? -11.960 60.948 48.541 1.00 18.48 190 GLY A CA 1
ATOM 1474 C C . GLY A 1 190 ? -11.127 60.561 49.751 1.00 17.94 190 GLY A C 1
ATOM 1475 O O . GLY A 1 190 ? -9.923 60.307 49.640 1.00 17.07 190 GLY A O 1
ATOM 1476 N N . LEU A 1 191 ? -11.790 60.519 50.905 1.00 17.24 191 LEU A N 1
ATOM 1477 C CA . LEU A 1 191 ? -11.179 60.181 52.193 1.00 17.13 191 LEU A CA 1
ATOM 1478 C C . LEU A 1 191 ? -11.640 58.810 52.702 1.00 16.98 191 LEU A C 1
ATOM 1479 O O . LEU A 1 191 ? -12.832 58.513 52.676 1.00 16.60 191 LEU A O 1
ATOM 1484 N N . ALA A 1 192 ? -10.706 57.972 53.163 1.00 16.60 192 ALA A N 1
ATOM 1485 C CA . ALA A 1 192 ? -11.077 56.656 53.691 1.00 16.49 192 ALA A CA 1
ATOM 1486 C C . ALA A 1 192 ? -11.645 56.810 55.106 1.00 16.65 192 ALA A C 1
ATOM 1487 O O . ALA A 1 192 ? -10.995 57.396 55.982 1.00 16.88 192 ALA A O 1
ATOM 1489 N N . VAL A 1 193 ? -12.848 56.279 55.330 1.00 16.59 193 VAL A N 1
ATOM 1490 C CA . VAL A 1 193 ? -13.494 56.387 56.642 1.00 17.18 193 VAL A CA 1
ATOM 1491 C C . VAL A 1 193 ? -13.844 55.067 57.338 1.00 17.34 193 VAL A C 1
ATOM 1492 O O . VAL A 1 193 ? -14.389 55.082 58.455 1.00 18.03 193 VAL A O 1
ATOM 1496 N N . GLY A 1 194 ? -13.549 53.936 56.697 1.00 17.22 194 GLY A N 1
ATOM 1497 C CA . GLY A 1 194 ? -13.836 52.645 57.308 1.00 16.97 194 GLY A CA 1
ATOM 1498 C C . GLY A 1 194 ? -13.552 51.444 56.411 1.00 16.37 194 GLY A C 1
ATOM 1499 O O . GLY A 1 194 ? -13.078 51.594 55.288 1.00 16.15 194 GLY A O 1
ATOM 1500 N N . VAL A 1 195 ? -13.849 50.248 56.908 1.00 16.26 195 VAL A N 1
ATOM 1501 C CA . VAL A 1 195 ? -13.636 49.026 56.136 1.00 15.91 195 VAL A CA 1
ATOM 1502 C C . VAL A 1 195 ? -14.686 47.950 56.433 1.00 16.25 195 VAL A C 1
ATOM 1503 O O . VAL A 1 195 ? -15.145 47.825 57.563 1.00 16.31 195 VAL A O 1
ATOM 1507 N N . ILE A 1 196 ? -15.073 47.199 55.404 1.00 15.93 196 ILE A N 1
ATOM 1508 C CA . ILE A 1 196 ? -15.981 46.059 55.577 1.00 16.65 196 ILE A CA 1
ATOM 1509 C C . ILE A 1 196 ? -15.264 44.887 54.909 1.00 16.70 196 ILE A C 1
ATOM 1510 O O . ILE A 1 196 ? -14.931 44.963 53.725 1.00 17.32 196 ILE A O 1
ATOM 1515 N N . ARG A 1 197 ? -14.983 43.827 55.668 1.00 17.38 197 ARG A N 1
ATOM 1516 C CA . ARG A 1 197 ? -14.310 42.640 55.118 1.00 17.58 197 ARG A CA 1
ATOM 1517 C C . ARG A 1 197 ? -15.277 41.454 55.140 1.00 18.39 197 ARG A C 1
ATOM 1518 O O . ARG A 1 197 ? -15.777 41.085 56.199 1.00 17.79 197 ARG A O 1
ATOM 1526 N N . ASN A 1 198 ? -15.533 40.860 53.974 1.00 18.84 198 ASN A N 1
ATOM 1527 C CA . ASN A 1 198 ? -16.447 39.721 53.906 1.00 20.37 198 ASN A CA 1
ATOM 1528 C C . ASN A 1 198 ? -15.908 38.576 53.048 1.00 21.67 198 ASN A C 1
ATOM 1529 O O . ASN A 1 198 ? -16.700 37.662 52.722 1.00 22.92 198 ASN A O 1
ATOM 1534 N N . GLY B 1 75 ? -29.531 43.995 60.070 1.00 31.41 75 GLY B N 1
ATOM 1535 C CA . GLY B 1 75 ? -29.620 44.213 61.533 1.00 30.93 75 GLY B CA 1
ATOM 1536 C C . GLY B 1 75 ? -28.822 43.192 62.317 1.00 30.56 75 GLY B C 1
ATOM 1537 O O . GLY B 1 75 ? -29.197 42.019 62.385 1.00 30.94 75 GLY B O 1
ATOM 1538 N N . LEU B 1 76 ? -27.719 43.635 62.907 1.00 29.85 76 LEU B N 1
ATOM 1539 C CA . LEU B 1 76 ? -26.865 42.759 63.698 1.00 29.22 76 LEU B CA 1
ATOM 1540 C C . LEU B 1 76 ? -26.659 43.302 65.107 1.00 28.90 76 LEU B C 1
ATOM 1541 O O . LEU B 1 76 ? -26.302 44.464 65.292 1.00 28.05 76 LEU B O 1
ATOM 1546 N N . PRO B 1 77 ? -26.878 42.458 66.124 1.00 28.92 77 PRO B N 1
ATOM 1547 C CA . PRO B 1 77 ? -26.699 42.905 67.503 1.00 29.67 77 PRO B CA 1
ATOM 1548 C C . PRO B 1 77 ? -25.249 42.790 67.955 1.00 30.25 77 PRO B C 1
ATOM 1549 O O . PRO B 1 77 ? -24.524 41.892 67.518 1.00 30.19 77 PRO B O 1
ATOM 1553 N N . LEU B 1 78 ? -24.833 43.709 68.820 1.00 30.75 78 LEU B N 1
ATOM 1554 C CA . LEU B 1 78 ? -23.490 43.689 69.380 1.00 32.09 78 LEU B CA 1
ATOM 1555 C C . LEU B 1 78 ? -23.643 43.073 70.766 1.00 32.98 78 LEU B C 1
ATOM 1556 O O . LEU B 1 78 ? -24.436 43.548 71.579 1.00 32.93 78 LEU B O 1
ATOM 1561 N N . VAL B 1 79 ? -22.901 42.003 71.027 1.00 33.71 79 VAL B N 1
ATOM 1562 C CA . VAL B 1 79 ? -22.968 41.348 72.324 1.00 34.49 79 VAL B CA 1
ATOM 1563 C C . VAL B 1 79 ? -21.581 41.330 72.955 1.00 34.97 79 VAL B C 1
ATOM 1564 O O . VAL B 1 79 ? -21.467 41.739 74.130 1.00 35.94 79 VAL B O 1
ATOM 1568 N N . ILE B 1 94 ? -27.374 41.972 74.835 1.00 39.10 94 ILE B N 1
ATOM 1569 C CA . ILE B 1 94 ? -27.332 42.946 73.703 1.00 38.70 94 ILE B CA 1
ATOM 1570 C C . ILE B 1 94 ? -26.887 44.318 74.198 1.00 38.54 94 ILE B C 1
ATOM 1571 O O . ILE B 1 94 ? -27.456 44.860 75.148 1.00 39.12 94 ILE B O 1
ATOM 1576 N N . GLU B 1 95 ? -25.871 44.875 73.547 1.00 38.03 95 GLU B N 1
ATOM 1577 C CA . GLU B 1 95 ? -25.338 46.185 73.911 1.00 37.35 95 GLU B CA 1
ATOM 1578 C C . GLU B 1 95 ? -25.628 47.259 72.855 1.00 36.86 95 GLU B C 1
ATOM 1579 O O . GLU B 1 95 ? -25.584 48.458 73.151 1.00 37.13 95 GLU B O 1
ATOM 1585 N N . GLY B 1 96 ? -25.914 46.822 71.630 1.00 36.13 96 GLY B N 1
ATOM 1586 C CA . GLY B 1 96 ? -26.201 47.742 70.537 1.00 34.94 96 GLY B CA 1
ATOM 1587 C C . GLY B 1 96 ? -26.734 47.001 69.320 1.00 34.11 96 GLY B C 1
ATOM 1588 O O . GLY B 1 96 ? -26.843 45.777 69.347 1.00 33.76 96 GLY B O 1
ATOM 1589 N N . HIS B 1 97 ? -27.060 47.731 68.253 1.00 33.52 97 HIS B N 1
ATOM 1590 C CA . HIS B 1 97 ? -27.586 47.128 67.022 1.00 32.95 97 HIS B CA 1
ATOM 1591 C C . HIS B 1 97 ? -27.084 47.894 65.793 1.00 32.59 97 HIS B C 1
ATOM 1592 O O . HIS B 1 97 ? -27.071 49.122 65.798 1.00 32.62 97 HIS B O 1
ATOM 1599 N N . TYR B 1 98 ? -26.688 47.175 64.741 1.00 31.99 98 TYR B N 1
ATOM 1600 C CA . TYR B 1 98 ? -26.174 47.809 63.524 1.00 31.60 98 TYR B CA 1
ATOM 1601 C C . TYR B 1 98 ? -26.898 47.349 62.258 1.00 31.17 98 TYR B C 1
ATOM 1602 O O . TYR B 1 98 ? -27.147 46.155 62.069 1.00 31.12 98 TYR B O 1
ATOM 1611 N N . GLN B 1 99 ? -27.222 48.297 61.385 1.00 30.74 99 GLN B N 1
ATOM 1612 C CA . GLN B 1 99 ? -27.915 47.968 60.149 1.00 30.35 99 GLN B CA 1
ATOM 1613 C C . GLN B 1 99 ? -26.938 47.570 59.048 1.00 30.33 99 GLN B C 1
ATOM 1614 O O . GLN B 1 99 ? -26.590 48.372 58.180 1.00 29.90 99 GLN B O 1
ATOM 1620 N N . VAL B 1 100 ? -26.490 46.320 59.107 1.00 30.40 100 VAL B N 1
ATOM 1621 C CA . VAL B 1 100 ? -25.572 45.759 58.117 1.00 30.25 100 VAL B CA 1
ATOM 1622 C C . VAL B 1 100 ? -26.164 44.408 57.729 1.00 30.29 100 VAL B C 1
ATOM 1623 O O . VAL B 1 100 ? -26.356 43.543 58.581 1.00 30.35 100 VAL B O 1
ATOM 1627 N N . ASP B 1 101 ? -26.474 44.247 56.446 1.00 30.07 101 ASP B N 1
ATOM 1628 C CA . ASP B 1 101 ? -27.061 43.017 55.930 1.00 29.94 101 ASP B CA 1
ATOM 1629 C C . ASP B 1 101 ? -26.257 41.795 56.367 1.00 29.82 101 ASP B C 1
ATOM 1630 O O . ASP B 1 101 ? -25.095 41.638 55.988 1.00 29.97 101 ASP B O 1
ATOM 1635 N N . PRO B 1 102 ? -26.868 40.913 57.176 1.00 29.48 102 PRO B N 1
ATOM 1636 C CA . PRO B 1 102 ? -26.202 39.700 57.665 1.00 29.15 102 PRO B CA 1
ATOM 1637 C C . PRO B 1 102 ? -25.786 38.751 56.546 1.00 28.92 102 PRO B C 1
ATOM 1638 O O . PRO B 1 102 ? -24.862 37.947 56.714 1.00 28.47 102 PRO B O 1
ATOM 1642 N N . SER B 1 103 ? -26.474 38.843 55.411 1.00 28.63 103 SER B N 1
ATOM 1643 C CA . SER B 1 103 ? -26.186 37.977 54.278 1.00 28.37 103 SER B CA 1
ATOM 1644 C C . SER B 1 103 ? -25.009 38.428 53.411 1.00 28.10 103 SER B C 1
ATOM 1645 O O . SER B 1 103 ? -24.744 37.829 52.364 1.00 28.12 103 SER B O 1
ATOM 1648 N N . LEU B 1 104 ? -24.305 39.475 53.834 1.00 27.55 104 LEU B N 1
ATOM 1649 C CA . LEU B 1 104 ? -23.140 39.932 53.080 1.00 27.13 104 LEU B CA 1
ATOM 1650 C C . LEU B 1 104 ? -21.989 38.994 53.449 1.00 26.90 104 LEU B C 1
ATOM 1651 O O . LEU B 1 104 ? -20.935 38.973 52.795 1.00 26.64 104 LEU B O 1
ATOM 1656 N N . PHE B 1 105 ? -22.214 38.214 54.502 1.00 26.61 105 PHE B N 1
ATOM 1657 C CA . PHE B 1 105 ? -21.226 37.262 55.000 1.00 26.36 105 PHE B CA 1
ATOM 1658 C C . PHE B 1 105 ? -21.668 35.820 54.728 1.00 26.20 105 PHE B C 1
ATOM 1659 O O . PHE B 1 105 ? -22.863 35.523 54.723 1.00 26.13 105 PHE B O 1
ATOM 1667 N N . LYS B 1 106 ? -20.705 34.932 54.482 1.00 26.01 106 LYS B N 1
ATOM 1668 C CA . LYS B 1 106 ? -21.016 33.526 54.220 1.00 26.10 106 LYS B CA 1
ATOM 1669 C C . LYS B 1 106 ? -20.062 32.589 54.964 1.00 25.90 106 LYS B C 1
ATOM 1670 O O . LYS B 1 106 ? -18.851 32.608 54.721 1.00 26.37 106 LYS B O 1
ATOM 1676 N N . PRO B 1 107 ? -20.591 31.776 55.898 1.00 25.48 107 PRO B N 1
ATOM 1677 C CA . PRO B 1 107 ? -22.008 31.701 56.279 1.00 24.90 107 PRO B CA 1
ATOM 1678 C C . PRO B 1 107 ? -22.495 33.028 56.866 1.00 24.75 107 PRO B C 1
ATOM 1679 O O . PRO B 1 107 ? -21.688 33.914 57.158 1.00 24.45 107 PRO B O 1
ATOM 1683 N N . ASN B 1 108 ? -23.806 33.171 57.035 1.00 24.44 108 ASN B N 1
ATOM 1684 C CA . ASN B 1 108 ? -24.357 34.421 57.548 1.00 23.82 108 ASN B CA 1
ATOM 1685 C C . ASN B 1 108 ? -23.979 34.747 58.982 1.00 23.55 108 ASN B C 1
ATOM 1686 O O . ASN B 1 108 ? -23.831 33.858 59.819 1.00 23.04 108 ASN B O 1
ATOM 1691 N N . ALA B 1 109 ? -23.829 36.042 59.258 1.00 23.27 109 ALA B N 1
ATOM 1692 C CA . ALA B 1 109 ? -23.475 36.509 60.595 1.00 23.23 109 ALA B CA 1
ATOM 1693 C C . ALA B 1 109 ? -24.705 36.539 61.500 1.00 23.12 109 ALA B C 1
ATOM 1694 O O . ALA B 1 109 ? -25.798 36.922 61.067 1.00 23.19 109 ALA B O 1
ATOM 1696 N N . ASP B 1 110 ? -24.516 36.142 62.755 1.00 22.90 110 ASP B N 1
ATOM 1697 C CA . ASP B 1 110 ? -25.583 36.142 63.748 1.00 22.76 110 ASP B CA 1
ATOM 1698 C C . ASP B 1 110 ? -25.407 37.304 64.734 1.00 23.02 110 ASP B C 1
ATOM 1699 O O . ASP B 1 110 ? -26.396 37.850 65.248 1.00 22.84 110 ASP B O 1
ATOM 1704 N N . PHE B 1 111 ? -24.155 37.676 65.016 1.00 22.23 111 PHE B N 1
ATOM 1705 C CA . PHE B 1 111 ? -23.880 38.796 65.929 1.00 21.92 111 PHE B CA 1
ATOM 1706 C C . PHE B 1 111 ? -22.501 39.415 65.711 1.00 21.57 111 PHE B C 1
ATOM 1707 O O . PHE B 1 111 ? -21.695 38.900 64.934 1.00 20.69 111 PHE B O 1
ATOM 1715 N N . LEU B 1 112 ? -22.256 40.530 66.397 1.00 21.32 112 LEU B N 1
ATOM 1716 C CA . LEU B 1 112 ? -20.981 41.241 66.323 1.00 21.22 112 LEU B CA 1
ATOM 1717 C C . LEU B 1 112 ? -20.335 41.219 67.712 1.00 21.15 112 LEU B C 1
ATOM 1718 O O . LEU B 1 112 ? -21.033 41.163 68.738 1.00 21.95 112 LEU B O 1
ATOM 1723 N N . LEU B 1 113 ? -19.005 41.247 67.738 1.00 20.41 113 LEU B N 1
ATOM 1724 C CA . LEU B 1 113 ? -18.241 41.234 68.980 1.00 19.95 113 LEU B CA 1
ATOM 1725 C C . LEU B 1 113 ? -17.125 42.287 68.883 1.00 19.77 113 LEU B C 1
ATOM 1726 O O . LEU B 1 113 ? -16.471 42.398 67.847 1.00 19.98 113 LEU B O 1
ATOM 1731 N N . ARG B 1 114 ? -16.911 43.063 69.944 1.00 19.31 114 ARG B N 1
ATOM 1732 C CA . ARG B 1 114 ? -15.853 44.081 69.917 1.00 19.05 114 ARG B CA 1
ATOM 1733 C C . ARG B 1 114 ? -14.505 43.428 70.210 1.00 18.90 114 ARG B C 1
ATOM 1734 O O . ARG B 1 114 ? -14.336 42.780 71.247 1.00 19.31 114 ARG B O 1
ATOM 1742 N N . VAL B 1 115 ? -13.547 43.603 69.305 1.00 18.11 115 VAL B N 1
ATOM 1743 C CA . VAL B 1 115 ? -12.214 43.018 69.466 1.00 17.80 115 VAL B CA 1
ATOM 1744 C C . VAL B 1 115 ? -11.322 43.834 70.404 1.00 17.72 115 VAL B C 1
ATOM 1745 O O . VAL B 1 115 ? -11.286 45.056 70.316 1.00 18.02 115 VAL B O 1
ATOM 1749 N N . SER B 1 116 ? -10.603 43.142 71.293 1.00 17.38 116 SER B N 1
ATOM 1750 C CA . SER B 1 116 ? -9.685 43.788 72.232 1.00 16.95 116 SER B CA 1
ATOM 1751 C C . SER B 1 116 ? -8.248 43.304 71.995 1.00 17.04 116 SER B C 1
ATOM 1752 O O . SER B 1 116 ? -7.998 42.098 71.911 1.00 17.28 116 SER B O 1
ATOM 1755 N N . GLY B 1 11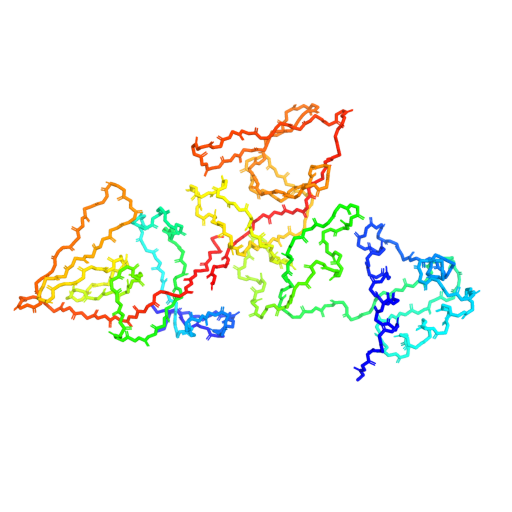7 ? -7.307 44.237 71.863 1.00 16.59 117 GLY B N 1
ATOM 1756 C CA . GLY B 1 117 ? -5.918 43.842 71.671 1.00 16.19 117 GLY B CA 1
ATOM 1757 C C . GLY B 1 117 ? -5.457 43.613 70.240 1.00 15.95 117 GLY B C 1
ATOM 1758 O O . GLY B 1 117 ? -6.277 43.585 69.305 1.00 15.40 117 GLY B O 1
ATOM 1759 N N . MET B 1 118 ? -4.142 43.410 70.077 1.00 15.06 118 MET B N 1
ATOM 1760 C CA . MET B 1 118 ? -3.559 43.210 68.752 1.00 14.53 118 MET B CA 1
ATOM 1761 C C . MET B 1 118 ? -3.042 41.795 68.434 1.00 14.36 118 MET B C 1
ATOM 1762 O O . MET B 1 118 ? -2.237 41.630 67.517 1.00 13.87 118 MET B O 1
ATOM 1767 N N . SER B 1 119 ? -3.529 40.775 69.143 1.00 13.71 119 SER B N 1
ATOM 1768 C CA . SER B 1 119 ? -3.044 39.409 68.906 1.00 13.87 119 SER B CA 1
ATOM 1769 C C . SER B 1 119 ? -3.264 38.881 67.494 1.00 13.92 119 SER B C 1
ATOM 1770 O O . SER B 1 119 ? -2.562 37.962 67.073 1.00 13.92 119 SER B O 1
ATOM 1773 N N . MET B 1 120 ? -4.227 39.454 66.772 1.00 13.94 120 MET B N 1
ATOM 1774 C CA . MET B 1 120 ? -4.523 38.992 65.416 1.00 14.24 120 MET B CA 1
ATOM 1775 C C . MET B 1 120 ? -4.244 40.046 64.334 1.00 14.50 120 MET B C 1
ATOM 1776 O O . MET B 1 120 ? -4.770 39.971 63.221 1.00 14.46 120 MET B O 1
ATOM 1781 N N . LYS B 1 121 ? -3.372 41.006 64.637 1.00 14.74 121 LYS B N 1
ATOM 1782 C CA . LYS B 1 121 ? -3.074 42.069 63.681 1.00 14.58 121 LYS B CA 1
ATOM 1783 C C . LYS B 1 121 ? -2.484 41.671 62.319 1.00 14.74 121 LYS B C 1
ATOM 1784 O O . LYS B 1 121 ? -2.743 42.339 61.304 1.00 14.29 121 LYS B O 1
ATOM 1790 N N . ASP B 1 122 ? -1.701 40.595 62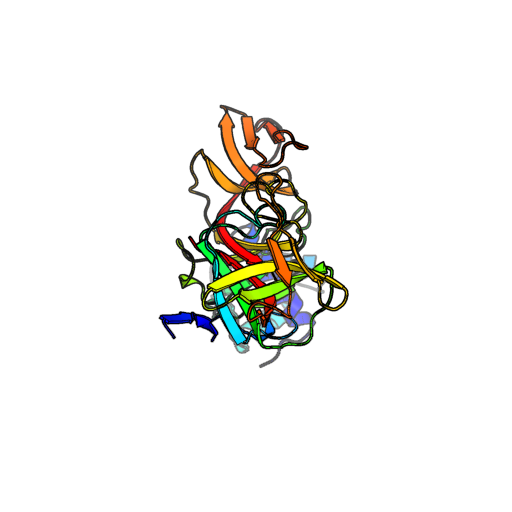.263 1.00 14.97 122 ASP B N 1
ATOM 1791 C CA . ASP B 1 122 ? -1.104 40.222 60.981 1.00 15.43 122 ASP B CA 1
ATOM 1792 C C . ASP B 1 122 ? -2.086 39.843 59.872 1.00 15.90 122 ASP B C 1
ATOM 1793 O O . ASP B 1 122 ? -1.695 39.810 58.697 1.00 16.37 122 ASP B O 1
ATOM 1798 N N . ILE B 1 123 ? -3.337 39.536 60.222 1.00 15.77 123 ILE B N 1
ATOM 1799 C CA . ILE B 1 123 ? -4.339 39.240 59.196 1.00 15.22 123 ILE B CA 1
ATOM 1800 C C . ILE B 1 123 ? -5.404 40.341 59.176 1.00 15.61 123 ILE B C 1
ATOM 1801 O O . ILE B 1 123 ? -6.521 40.142 58.706 1.00 15.56 123 ILE B O 1
ATOM 1806 N N . GLY B 1 124 ? -5.060 41.498 59.733 1.00 15.21 124 GLY B N 1
ATOM 1807 C CA . GLY B 1 124 ? -5.972 42.633 59.701 1.00 15.48 124 GLY B CA 1
ATOM 1808 C C . GLY B 1 124 ? -7.108 42.769 60.696 1.00 15.11 124 GLY B C 1
ATOM 1809 O O . GLY B 1 124 ? -8.033 43.550 60.451 1.00 15.53 124 GLY B O 1
ATOM 1810 N N . ILE B 1 125 ? -7.063 42.028 61.802 1.00 15.29 125 ILE B N 1
ATOM 1811 C CA . ILE B 1 125 ? -8.093 42.139 62.848 1.00 15.09 125 ILE B CA 1
ATOM 1812 C C . ILE B 1 125 ? -7.422 42.963 63.948 1.00 15.41 125 ILE B C 1
ATOM 1813 O O . ILE B 1 125 ? -6.510 42.480 64.624 1.00 15.13 125 ILE B O 1
ATOM 1818 N N . MET B 1 126 ? -7.873 44.212 64.098 1.00 15.48 126 MET B N 1
ATOM 1819 C CA . MET B 1 126 ? -7.267 45.170 65.035 1.00 16.36 126 MET B CA 1
ATOM 1820 C C . MET B 1 126 ? -8.102 45.533 66.264 1.00 16.23 126 MET B C 1
ATOM 1821 O O . MET B 1 126 ? -9.325 45.364 66.275 1.00 16.01 126 MET B O 1
ATOM 1826 N N . ASP B 1 127 ? -7.427 46.053 67.297 1.00 16.56 127 ASP B N 1
ATOM 1827 C CA . ASP B 1 127 ? -8.094 46.485 68.529 1.00 16.58 127 ASP B CA 1
ATOM 1828 C C . ASP B 1 127 ? -9.197 47.475 68.141 1.00 16.90 127 ASP B C 1
ATOM 1829 O O . ASP B 1 127 ? -8.955 48.386 67.354 1.00 17.29 127 ASP B O 1
ATOM 1834 N N . GLY B 1 128 ? -10.405 47.292 68.674 1.00 16.60 128 GLY B N 1
ATOM 1835 C CA . GLY B 1 128 ? -11.494 48.204 68.351 1.00 16.91 128 GLY B CA 1
ATOM 1836 C C . GLY B 1 128 ? -12.374 47.792 67.170 1.00 17.06 128 GLY B C 1
ATOM 1837 O O . GLY B 1 128 ? -13.435 48.391 66.939 1.00 16.96 128 GLY B O 1
ATOM 1838 N N . ASP B 1 129 ? -11.938 46.791 66.409 1.00 16.81 129 ASP B N 1
ATOM 1839 C CA . ASP B 1 129 ? -12.728 46.311 65.262 1.00 17.02 129 ASP B CA 1
ATOM 1840 C C . ASP B 1 129 ? -13.972 45.566 65.777 1.00 16.93 129 ASP B C 1
ATOM 1841 O O . ASP B 1 129 ? -14.012 45.146 66.934 1.00 17.55 129 ASP B O 1
ATOM 1846 N N . LEU B 1 130 ? -14.992 45.439 64.923 1.00 16.53 130 LEU B N 1
ATOM 1847 C CA . LEU B 1 130 ? -16.207 44.685 65.254 1.00 16.30 130 LEU B CA 1
ATOM 1848 C C . LEU B 1 130 ? -16.107 43.397 64.431 1.00 16.37 130 LEU B C 1
ATOM 1849 O O . LEU B 1 130 ? -16.042 43.457 63.201 1.00 16.75 130 LEU B O 1
ATOM 1854 N N . LEU B 1 131 ? -16.072 42.242 65.098 1.00 16.37 131 LEU B N 1
ATOM 1855 C CA . LEU B 1 131 ? -15.951 40.948 64.410 1.00 15.79 131 LEU B CA 1
ATOM 1856 C C . LEU B 1 131 ? -17.332 40.335 64.127 1.00 16.07 131 LEU B C 1
ATOM 1857 O O . LEU B 1 131 ? -18.135 40.201 65.045 1.00 15.87 131 LEU B O 1
ATOM 1862 N N . ALA B 1 132 ? -17.607 39.979 62.869 1.00 16.04 132 ALA B N 1
ATOM 1863 C CA . ALA B 1 132 ? -18.894 39.367 62.501 1.00 16.79 132 ALA B CA 1
ATOM 1864 C C . ALA B 1 132 ? -18.728 37.873 62.743 1.00 17.35 132 ALA B C 1
ATOM 1865 O O . ALA B 1 132 ? -17.768 37.267 62.254 1.00 17.26 132 ALA B O 1
ATOM 1867 N N . VAL B 1 133 ? -19.663 37.290 63.492 1.00 18.22 133 VAL B N 1
ATOM 1868 C CA . VAL B 1 133 ? -19.591 35.883 63.886 1.00 19.21 133 VAL B CA 1
ATOM 1869 C C . VAL B 1 133 ? -20.803 35.014 63.525 1.00 20.02 133 VAL B C 1
ATOM 1870 O O . VAL B 1 133 ? -21.948 35.419 63.712 1.00 19.87 133 VAL B O 1
ATOM 1874 N N . HIS B 1 134 ? -20.534 33.820 63.000 1.00 20.64 134 HIS B N 1
ATOM 1875 C CA . HIS B 1 134 ? -21.601 32.869 62.668 1.00 21.46 134 HIS B CA 1
ATOM 1876 C C . HIS B 1 134 ? -21.637 31.876 63.828 1.00 22.10 134 HIS B C 1
ATOM 1877 O O . HIS B 1 134 ? -20.647 31.192 64.094 1.00 21.75 134 HIS B O 1
ATOM 1884 N N . LYS B 1 135 ? -22.765 31.798 64.524 1.00 22.90 135 LYS B N 1
ATOM 1885 C CA . LYS B 1 135 ? -22.884 30.893 65.663 1.00 24.00 135 LYS B CA 1
ATOM 1886 C C . LYS B 1 135 ? -22.904 29.429 65.224 1.00 24.67 135 LYS B C 1
ATOM 1887 O O . LYS B 1 135 ? -23.767 29.015 64.446 1.00 25.43 135 LYS B O 1
ATOM 1893 N N . THR B 1 136 ? -21.939 28.655 65.718 1.00 25.02 136 THR B N 1
ATOM 1894 C CA . THR B 1 136 ? -21.821 27.231 65.388 1.00 25.51 136 THR B CA 1
ATOM 1895 C C . THR B 1 136 ? -20.719 26.597 66.234 1.00 25.83 136 THR B C 1
ATOM 1896 O O . THR B 1 136 ? -19.890 27.297 66.823 1.00 25.80 136 THR B O 1
ATOM 1900 N N . GLN B 1 137 ? -20.711 25.269 66.291 1.00 25.75 137 GLN B N 1
ATOM 1901 C CA . GLN B 1 137 ? -19.683 24.561 67.038 1.00 25.68 137 GLN B CA 1
ATOM 1902 C C . GLN B 1 137 ? -18.842 23.717 66.090 1.00 25.65 137 GLN B C 1
ATOM 1903 O O . GLN B 1 137 ? -17.865 23.098 66.506 1.00 25.44 137 GLN B O 1
ATOM 1909 N N . ASP B 1 138 ? -19.222 23.702 64.814 1.00 25.65 138 ASP B N 1
ATOM 1910 C CA . ASP B 1 138 ? -18.498 22.921 63.819 1.00 25.46 138 ASP B CA 1
ATOM 1911 C C . ASP B 1 138 ? -17.470 23.766 63.080 1.00 25.20 138 ASP B C 1
ATOM 1912 O O . ASP B 1 138 ? -17.799 24.506 62.155 1.00 25.80 138 ASP B O 1
ATOM 1917 N N . VAL B 1 139 ? -16.218 23.645 63.502 1.00 25.05 139 VAL B N 1
ATOM 1918 C CA . VAL B 1 139 ? -15.121 24.393 62.898 1.00 24.32 139 VAL B CA 1
ATOM 1919 C C . VAL B 1 139 ? -13.943 23.454 62.675 1.00 23.92 139 VAL B C 1
ATOM 1920 O O . VAL B 1 139 ? -13.979 22.300 63.116 1.00 24.09 139 VAL B O 1
ATOM 1924 N N . ARG B 1 140 ? -12.908 23.934 61.987 1.00 23.11 140 ARG B N 1
ATOM 1925 C CA . ARG B 1 140 ? -11.730 23.108 61.725 1.00 22.55 140 ARG B CA 1
ATOM 1926 C C . ARG B 1 140 ? -10.420 23.879 61.875 1.00 21.99 140 ARG B C 1
ATOM 1927 O O . ARG B 1 140 ? -10.416 25.113 61.949 1.00 21.76 140 ARG B O 1
ATOM 1935 N N . ASN B 1 141 ? -9.310 23.140 61.924 1.00 21.75 141 ASN B N 1
ATOM 1936 C CA . ASN B 1 141 ? -7.979 23.741 62.064 1.00 21.32 141 ASN B CA 1
ATOM 1937 C C . ASN B 1 141 ? -7.693 24.769 60.959 1.00 21.32 141 ASN B C 1
ATOM 1938 O O . ASN B 1 141 ? -7.957 24.526 59.776 1.00 20.63 141 ASN B O 1
ATOM 1943 N N . GLY B 1 142 ? -7.142 25.920 61.347 1.00 20.89 142 GLY B N 1
ATOM 1944 C CA . GLY B 1 142 ? -6.828 26.952 60.371 1.00 20.56 142 GLY B CA 1
ATOM 1945 C C . GLY B 1 142 ? -7.825 28.100 60.336 1.00 20.29 142 GLY B C 1
ATOM 1946 O O . GLY B 1 142 ? -7.500 29.216 59.896 1.00 20.09 142 GLY B O 1
ATOM 1947 N N . GLN B 1 143 ? -9.043 27.838 60.795 1.00 19.48 143 GLN B N 1
ATOM 1948 C CA . GLN B 1 143 ? -10.076 28.864 60.816 1.00 19.06 143 GLN B CA 1
ATOM 1949 C C . GLN B 1 143 ? -9.939 29.743 62.065 1.00 19.03 143 GLN B C 1
ATOM 1950 O O . GLN B 1 143 ? -9.408 29.303 63.091 1.00 18.42 143 GLN B O 1
ATOM 1956 N N . VAL B 1 144 ? -10.402 30.987 61.961 1.00 18.87 144 VAL B N 1
ATOM 1957 C CA . VAL B 1 144 ? -10.388 31.918 63.090 1.00 19.43 144 VAL B CA 1
ATOM 1958 C C . VAL B 1 144 ? -11.704 31.707 63.847 1.00 19.87 144 VAL B C 1
ATOM 1959 O O . VAL B 1 144 ? -12.789 31.861 63.281 1.00 19.36 144 VAL B O 1
ATOM 1963 N N . VAL B 1 145 ? -11.589 31.352 65.125 1.00 19.93 145 VAL B N 1
ATOM 1964 C CA . VAL B 1 145 ? -12.742 31.069 65.963 1.00 20.77 145 VAL B CA 1
ATOM 1965 C C . VAL B 1 145 ? -12.862 31.921 67.219 1.00 21.55 145 VAL B C 1
ATOM 1966 O O . VAL B 1 145 ? -11.909 32.595 67.640 1.00 20.98 145 VAL B O 1
ATOM 1970 N N . VAL B 1 146 ? -14.055 31.878 67.806 1.00 21.81 146 VAL B N 1
ATOM 1971 C CA . VAL B 1 146 ? -14.368 32.579 69.041 1.00 23.38 146 VAL B CA 1
ATOM 1972 C C . VAL B 1 146 ? -14.503 31.454 70.057 1.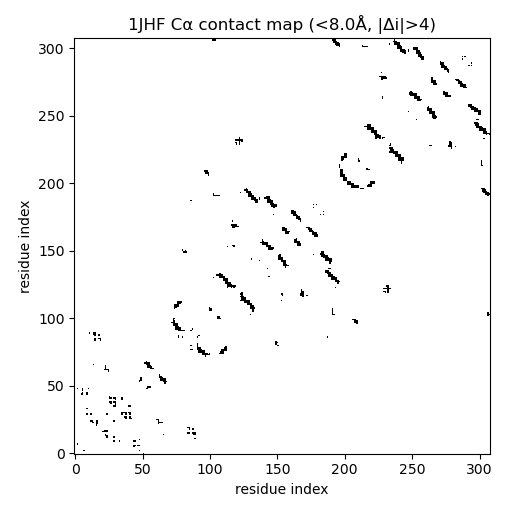00 24.62 146 VAL B C 1
ATOM 1973 O O . VAL B 1 146 ? -15.367 30.588 69.906 1.00 24.71 146 VAL B O 1
ATOM 1977 N N . ALA B 1 147 ? -13.643 31.447 71.070 1.00 25.52 147 ALA B N 1
ATOM 1978 C CA . ALA B 1 147 ? -13.696 30.399 72.082 1.00 27.34 147 ALA B CA 1
ATOM 1979 C C . ALA B 1 147 ? -13.832 30.953 73.489 1.00 28.55 147 ALA B C 1
ATOM 1980 O O . ALA B 1 147 ? -13.371 32.055 73.789 1.00 28.57 147 ALA B O 1
ATOM 1982 N N . ARG B 1 148 ? -14.472 30.171 74.350 1.00 29.72 148 ARG B N 1
ATOM 1983 C CA . ARG B 1 148 ? -14.649 30.557 75.738 1.00 31.44 148 ARG B CA 1
ATOM 1984 C C . ARG B 1 148 ? -13.863 29.576 76.587 1.00 32.62 148 ARG B C 1
ATOM 1985 O O . ARG B 1 148 ? -14.105 28.372 76.543 1.00 33.03 148 ARG B O 1
ATOM 1993 N N . ILE B 1 149 ? -12.903 30.094 77.339 1.00 33.74 149 ILE B N 1
ATOM 1994 C CA . ILE B 1 149 ? -12.081 29.266 78.205 1.00 34.96 149 ILE B CA 1
ATOM 1995 C C . ILE B 1 149 ? -12.403 29.642 79.648 1.00 35.74 149 ILE B C 1
ATOM 1996 O O . ILE B 1 149 ? -11.818 30.572 80.201 1.00 36.13 149 ILE B O 1
ATOM 2001 N N . ASP B 1 150 ? -13.353 28.929 80.244 1.00 36.44 150 ASP B N 1
ATOM 2002 C CA . ASP B 1 150 ? -13.742 29.187 81.624 1.00 36.96 150 ASP B CA 1
ATOM 2003 C C . ASP B 1 150 ? -14.082 30.646 81.893 1.00 37.36 150 ASP B C 1
ATOM 2004 O O . ASP B 1 150 ? -13.305 31.349 82.537 1.00 37.87 150 ASP B O 1
ATOM 2009 N N . ASP B 1 151 ? -15.222 31.105 81.387 1.00 37.26 151 ASP B N 1
ATOM 2010 C CA . ASP B 1 151 ? -15.670 32.476 81.627 1.00 37.17 151 ASP B CA 1
ATOM 2011 C C . ASP B 1 151 ? -14.966 33.585 80.846 1.00 36.90 151 ASP B C 1
ATOM 2012 O O . ASP B 1 151 ? -15.262 34.763 81.048 1.00 37.45 151 ASP B O 1
ATOM 2017 N N . GLU B 1 152 ? -14.042 33.228 79.961 1.00 36.26 152 GLU B N 1
ATOM 2018 C CA . GLU B 1 152 ? -13.330 34.241 79.184 1.00 35.09 152 GLU B CA 1
ATOM 2019 C C . GLU B 1 152 ? -13.373 33.923 77.698 1.00 34.00 152 GLU B C 1
ATOM 2020 O O . GLU B 1 152 ? -13.183 32.779 77.307 1.00 34.67 152 GLU B O 1
ATOM 2026 N N . VAL B 1 153 ? -13.620 34.941 76.877 1.00 33.16 153 VAL B N 1
ATOM 2027 C CA . VAL B 1 153 ? -13.706 34.778 75.425 1.00 31.54 153 VAL B CA 1
ATOM 2028 C C . VAL B 1 153 ? -12.444 35.296 74.733 1.00 30.32 153 VAL B C 1
ATOM 2029 O O . VAL B 1 153 ? -11.855 36.285 75.169 1.00 30.36 153 VAL B O 1
ATOM 2033 N N . THR B 1 154 ? -12.031 34.616 73.662 1.00 28.88 154 THR B N 1
ATOM 2034 C CA . THR B 1 154 ? -10.844 35.007 72.909 1.00 27.17 154 THR B CA 1
ATOM 2035 C C . THR B 1 154 ? -11.053 34.699 71.425 1.00 26.01 154 THR B C 1
ATOM 2036 O O . THR B 1 154 ? -11.874 33.855 71.077 1.00 25.94 154 THR B O 1
ATOM 2040 N N . VAL B 1 155 ? -10.316 35.393 70.561 1.00 24.85 155 VAL B N 1
ATOM 2041 C CA . VAL B 1 155 ? -10.408 35.203 69.113 1.00 22.90 155 VAL B CA 1
ATOM 2042 C C . VAL B 1 155 ? -9.021 34.771 68.628 1.00 21.89 155 VAL B C 1
ATOM 2043 O O . VAL B 1 155 ? -8.065 35.552 68.697 1.00 21.07 155 VAL B O 1
ATOM 2047 N N . LYS B 1 156 ? -8.919 33.531 68.145 1.00 20.90 156 LYS B N 1
ATOM 2048 C CA . LYS B 1 156 ? -7.637 32.968 67.705 1.00 20.13 156 LYS B CA 1
ATOM 2049 C C . LYS B 1 156 ? -7.785 31.929 66.585 1.00 19.98 156 LYS B C 1
ATOM 2050 O O . LYS B 1 156 ? -8.899 31.489 66.273 1.00 19.83 156 LYS B O 1
ATOM 2056 N N . ARG B 1 157 ? -6.661 31.521 65.992 1.00 19.81 157 ARG B N 1
ATOM 2057 C CA . ARG B 1 157 ? -6.693 30.494 64.942 1.00 20.05 157 ARG B CA 1
ATOM 2058 C C . ARG B 1 157 ? -6.616 29.116 65.624 1.00 20.34 157 ARG B C 1
ATOM 2059 O O . ARG B 1 157 ? -5.766 28.885 66.491 1.00 20.12 157 ARG B O 1
ATOM 2067 N N . LEU B 1 158 ? -7.487 28.196 65.219 1.00 20.23 158 LEU B N 1
ATOM 2068 C CA . LEU B 1 158 ? -7.541 26.864 65.828 1.00 21.22 158 LEU B CA 1
ATOM 2069 C C . LEU B 1 158 ? -6.570 25.800 65.290 1.00 21.80 158 LEU B C 1
ATOM 2070 O O . LEU B 1 158 ? -6.286 25.739 64.094 1.00 21.69 158 LEU B O 1
ATOM 2075 N N . LYS B 1 159 ? -6.062 24.974 66.205 1.00 22.30 159 LYS B N 1
ATOM 2076 C CA . LYS B 1 159 ? -5.178 23.850 65.874 1.00 23.17 159 LYS B CA 1
ATOM 2077 C C . LYS B 1 159 ? -5.420 22.800 66.957 1.00 24.25 159 LYS B C 1
ATOM 2078 O O . LYS B 1 159 ? -4.761 22.800 68.001 1.00 24.03 159 LYS B O 1
ATOM 2084 N N . LYS B 1 160 ? -6.389 21.921 66.708 1.00 24.88 160 LYS B N 1
ATOM 2085 C CA . LYS B 1 160 ? -6.756 20.879 67.664 1.00 26.00 160 LYS B CA 1
ATOM 2086 C C . LYS B 1 160 ? -6.374 19.467 67.225 1.00 27.2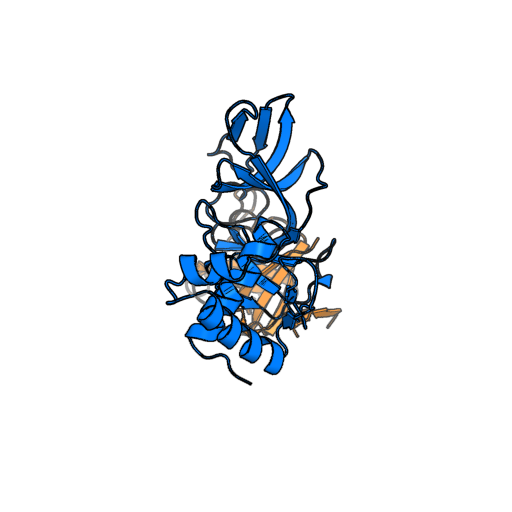7 160 LYS B C 1
ATOM 2087 O O . LYS B 1 160 ? -6.445 19.124 66.043 1.00 26.99 160 LYS B O 1
ATOM 2093 N N . GLN B 1 161 ? -5.974 18.661 68.205 1.00 28.11 161 GLN B N 1
ATOM 2094 C CA . GLN B 1 161 ? -5.588 17.270 67.999 1.00 29.41 161 GLN B CA 1
ATOM 2095 C C . GLN B 1 161 ? -6.059 16.497 69.228 1.00 29.97 161 GLN B C 1
ATOM 2096 O O . GLN B 1 161 ? -5.362 16.448 70.239 1.00 30.21 161 GLN B O 1
ATOM 2102 N N . GLY B 1 162 ? -7.252 15.915 69.147 1.00 30.70 162 GLY B N 1
ATOM 2103 C CA . GLY B 1 162 ? -7.779 15.164 70.274 1.00 31.14 162 GLY B CA 1
ATOM 2104 C C . GLY B 1 162 ? -8.066 16.032 71.487 1.00 31.39 162 GLY B C 1
ATOM 2105 O O . GLY B 1 162 ? -8.826 16.998 71.396 1.00 31.82 162 GLY B O 1
ATOM 2106 N N . ASN B 1 163 ? -7.464 15.691 72.626 1.00 31.37 163 ASN B N 1
ATOM 2107 C CA . ASN B 1 163 ? -7.664 16.446 73.862 1.00 31.20 163 ASN B CA 1
ATOM 2108 C C . ASN B 1 163 ? -6.732 17.652 73.977 1.00 30.83 163 ASN B C 1
ATOM 2109 O O . ASN B 1 163 ? -6.796 18.399 74.954 1.00 31.52 163 ASN B O 1
ATOM 2114 N N . LYS B 1 164 ? -5.870 17.829 72.981 1.00 30.20 164 LYS B N 1
ATOM 2115 C CA . LYS B 1 164 ? -4.928 18.944 72.951 1.00 29.20 164 LYS B CA 1
ATOM 2116 C C . LYS B 1 164 ? -5.466 20.047 72.039 1.00 28.38 164 LYS B C 1
ATOM 2117 O O . LYS B 1 164 ? -5.666 19.830 70.840 1.00 28.49 164 LYS B O 1
ATOM 2123 N N . VAL B 1 165 ? -5.701 21.226 72.614 1.00 27.51 165 VAL B N 1
ATOM 2124 C CA . VAL B 1 165 ? -6.223 22.363 71.857 1.00 25.78 165 VAL B CA 1
ATOM 2125 C C . VAL B 1 165 ? -5.279 23.564 71.926 1.00 24.89 165 VAL B C 1
ATOM 2126 O O . VAL B 1 165 ? -5.012 24.084 73.007 1.00 25.08 165 VAL B O 1
ATOM 2130 N N . GLU B 1 166 ? -4.779 23.987 70.769 1.00 23.60 166 GLU B N 1
ATOM 2131 C CA . GLU B 1 166 ? -3.889 25.141 70.679 1.00 22.28 166 GLU B CA 1
ATOM 2132 C C . GLU B 1 166 ? -4.657 26.289 70.010 1.00 21.48 166 GLU B C 1
ATOM 2133 O O . GLU B 1 166 ? -5.327 26.088 68.989 1.00 21.14 166 GLU B O 1
ATOM 2139 N N . LEU B 1 167 ? -4.572 27.481 70.596 1.00 20.38 167 LEU B N 1
ATOM 2140 C CA . LEU B 1 167 ? -5.228 28.663 70.046 1.00 19.21 167 LEU B CA 1
ATOM 2141 C C . LEU B 1 167 ? -4.078 29.607 69.683 1.00 18.58 167 LEU B C 1
ATOM 2142 O O . LEU B 1 167 ? -3.454 30.219 70.555 1.00 18.95 167 LEU B O 1
ATOM 2147 N N . LEU B 1 168 ? -3.813 29.727 68.386 1.00 17.46 168 LEU B N 1
ATOM 2148 C CA . LEU B 1 168 ? -2.673 30.498 67.897 1.00 16.84 168 LEU B CA 1
ATOM 2149 C C . LEU B 1 168 ? -2.927 31.945 67.472 1.00 16.31 168 LEU B C 1
ATOM 2150 O O . LEU B 1 168 ? -3.964 32.260 66.907 1.00 16.30 168 LEU B O 1
ATOM 2155 N N . PRO B 1 169 ? -1.966 32.849 67.749 1.00 15.92 169 PRO B N 1
ATOM 2156 C CA . PRO B 1 169 ? -2.132 34.256 67.360 1.00 15.58 169 PRO B CA 1
ATOM 2157 C C . PRO B 1 169 ? -1.618 34.503 65.943 1.00 15.98 169 PRO B C 1
ATOM 2158 O O . PRO B 1 169 ? -1.102 33.589 65.287 1.00 15.93 169 PRO B O 1
ATOM 2162 N N . GLU B 1 170 ? -1.772 35.745 65.478 1.00 15.64 170 GLU B N 1
ATOM 2163 C CA . GLU B 1 170 ? -1.229 36.187 64.197 1.00 15.64 170 GLU B CA 1
ATOM 2164 C C . GLU B 1 170 ? -0.484 37.479 64.573 1.00 15.99 170 GLU B C 1
ATOM 2165 O O . GLU B 1 170 ? -0.880 38.586 64.197 1.00 15.59 170 GLU B O 1
ATOM 2171 N N . ASN B 1 171 ? 0.571 37.303 65.371 1.00 16.41 171 ASN B N 1
ATOM 2172 C CA . ASN B 1 171 ? 1.433 38.392 65.870 1.00 16.72 171 ASN B CA 1
ATOM 2173 C C . ASN B 1 171 ? 2.609 37.700 66.559 1.00 17.20 171 ASN B C 1
ATOM 2174 O O . ASN B 1 171 ? 2.430 37.016 67.566 1.00 17.48 171 ASN B O 1
ATOM 2179 N N . SER B 1 172 ? 3.814 37.878 66.028 1.00 17.55 172 SER B N 1
ATOM 2180 C CA . SER B 1 172 ? 4.987 37.211 66.599 1.00 18.29 172 SER B CA 1
ATOM 2181 C C . SER B 1 172 ? 5.299 37.544 68.061 1.00 18.27 172 SER B C 1
ATOM 2182 O O . SER B 1 172 ? 6.045 36.806 68.705 1.00 18.85 172 SER B O 1
ATOM 2185 N N . GLU B 1 173 ? 4.738 38.635 68.594 1.00 17.98 173 GLU B N 1
ATOM 2186 C CA . GLU B 1 173 ? 4.978 38.994 70.005 1.00 17.70 173 GLU B CA 1
ATOM 2187 C C . GLU B 1 173 ? 4.087 38.262 71.016 1.00 17.41 173 GLU B C 1
ATOM 2188 O O . GLU B 1 173 ? 4.301 38.371 72.238 1.00 17.13 173 GLU B O 1
ATOM 2194 N N . PHE B 1 174 ? 3.086 37.531 70.530 1.00 17.20 174 PHE B N 1
ATOM 2195 C CA . PHE B 1 174 ? 2.171 36.820 71.419 1.00 17.27 174 PHE B CA 1
ATOM 2196 C C . PHE B 1 174 ? 2.462 35.329 71.552 1.00 17.46 174 PHE B C 1
ATOM 2197 O O . PHE B 1 174 ? 2.857 34.675 70.587 1.00 17.68 174 PHE B O 1
ATOM 2205 N N . LYS B 1 175 ? 2.246 34.796 72.750 1.00 17.93 175 LYS B N 1
ATOM 2206 C CA . LYS B 1 175 ? 2.450 33.365 73.009 1.00 18.53 175 LYS B CA 1
ATOM 2207 C C . LYS B 1 175 ? 1.201 32.576 72.613 1.00 19.29 175 LYS B C 1
ATOM 2208 O O . LYS B 1 175 ? 0.090 33.094 72.662 1.00 18.73 175 LYS B O 1
ATOM 2214 N N . PRO B 1 176 ? 1.372 31.314 72.189 1.00 20.14 176 PRO B N 1
ATOM 2215 C CA . PRO B 1 176 ? 0.189 30.526 71.829 1.00 21.86 176 PRO B CA 1
ATOM 2216 C C . PRO B 1 176 ? -0.459 30.057 73.138 1.00 23.00 176 PRO B C 1
ATOM 2217 O O . PRO B 1 176 ? 0.218 29.965 74.167 1.00 23.31 176 PRO B O 1
ATOM 2221 N N . ILE B 1 177 ? -1.759 29.790 73.111 1.00 23.94 177 ILE B N 1
ATOM 2222 C CA . ILE B 1 177 ? -2.475 29.335 74.295 1.00 25.25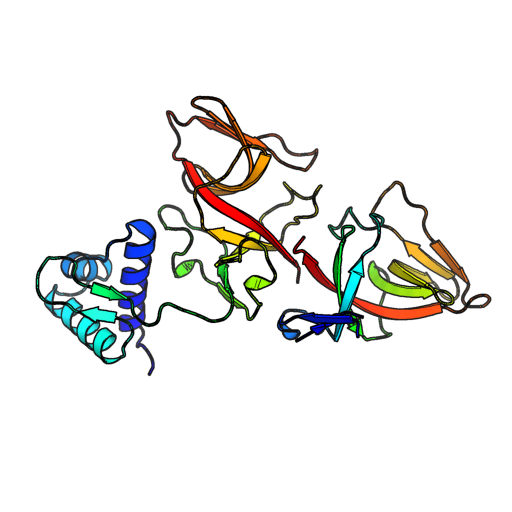 177 ILE B CA 1
ATOM 2223 C C . ILE B 1 177 ? -2.751 27.846 74.142 1.00 26.62 177 ILE B C 1
ATOM 2224 O O . ILE B 1 177 ? -3.222 27.414 73.094 1.00 26.01 177 ILE B O 1
ATOM 2229 N N . VAL B 1 178 ? -2.439 27.067 75.177 1.00 27.62 178 VAL B N 1
ATOM 2230 C CA . VAL B 1 178 ? -2.663 25.623 75.138 1.00 29.53 178 VAL B CA 1
ATOM 2231 C C . VAL B 1 178 ? -3.711 25.229 76.172 1.00 30.85 178 VAL B C 1
ATOM 2232 O O . VAL B 1 178 ? -3.646 25.650 77.327 1.00 31.25 178 VAL B O 1
ATOM 2236 N N . VAL B 1 179 ? -4.681 24.425 75.752 1.00 32.00 179 VAL B N 1
ATOM 2237 C CA . VAL B 1 179 ? -5.752 23.995 76.641 1.00 33.32 179 VAL B CA 1
ATOM 2238 C C . VAL B 1 179 ? -5.909 22.477 76.630 1.00 34.18 179 VAL B C 1
ATOM 2239 O O . VAL B 1 179 ? -5.723 21.836 75.595 1.00 34.22 179 VAL B O 1
ATOM 2243 N N . ASP B 1 180 ? -6.235 21.907 77.788 1.00 34.85 180 ASP B N 1
ATOM 2244 C CA . ASP B 1 180 ? -6.463 20.468 77.887 1.00 35.83 180 ASP B CA 1
ATOM 2245 C C . ASP B 1 180 ? -7.937 20.284 78.237 1.00 36.32 180 ASP B C 1
ATOM 2246 O O . ASP B 1 180 ? -8.388 20.695 79.308 1.00 36.29 180 ASP B O 1
ATOM 2251 N N . LEU B 1 181 ? -8.681 19.678 77.317 1.00 36.89 181 LEU B N 1
ATOM 2252 C CA . LEU B 1 181 ? -10.115 19.455 77.480 1.00 37.72 181 LEU B CA 1
ATOM 2253 C C . LEU B 1 181 ? -10.500 18.708 78.754 1.00 38.32 181 LEU B C 1
ATOM 2254 O O . LEU B 1 181 ? -11.604 18.883 79.276 1.00 38.39 181 LEU B O 1
ATOM 2259 N N . ARG B 1 182 ? -9.589 17.876 79.247 1.00 38.73 182 ARG B N 1
ATOM 2260 C CA . ARG B 1 182 ? -9.839 17.085 80.448 1.00 39.19 182 ARG B CA 1
ATOM 2261 C C . ARG B 1 182 ? -9.764 17.892 81.739 1.00 39.53 182 ARG B C 1
ATOM 2262 O O . ARG B 1 182 ? -10.270 17.453 82.771 1.00 39.84 182 ARG B O 1
ATOM 2270 N N . GLN B 1 183 ? -9.150 19.071 81.691 1.00 39.59 183 GLN B N 1
ATOM 2271 C CA . GLN B 1 183 ? -9.009 19.875 82.903 1.00 39.68 183 GLN B CA 1
ATOM 2272 C C . GLN B 1 183 ? -9.864 21.135 82.985 1.00 39.72 183 GLN B C 1
ATOM 2273 O O . GLN B 1 183 ? -10.497 21.389 84.009 1.00 39.97 183 GLN B O 1
ATOM 2279 N N . GLN B 1 184 ? -9.883 21.934 81.923 1.00 39.54 184 GLN B N 1
ATOM 2280 C CA . GLN B 1 184 ? -10.674 23.160 81.940 1.00 39.36 184 GLN B CA 1
ATOM 2281 C C . GLN B 1 184 ? -11.802 23.166 80.919 1.00 39.06 184 GLN B C 1
ATOM 2282 O O . GLN B 1 184 ? -11.747 22.468 79.905 1.00 39.33 184 GLN B O 1
ATOM 2288 N N . SER B 1 185 ? -12.838 23.949 81.205 1.00 38.88 185 SER B N 1
ATOM 2289 C CA . SER B 1 185 ? -13.987 24.040 80.317 1.00 38.32 185 SER B CA 1
ATOM 2290 C C . SER B 1 185 ? -13.625 24.813 79.055 1.00 37.94 185 SER B C 1
ATOM 2291 O O . SER B 1 185 ? -13.087 25.921 79.122 1.00 37.94 185 SER B O 1
ATOM 2294 N N . PHE B 1 186 ? -13.920 24.212 77.908 1.00 37.44 186 PHE B N 1
ATOM 2295 C CA . PHE B 1 186 ? -13.633 24.825 76.619 1.00 36.69 186 PHE B CA 1
ATOM 2296 C C . PHE B 1 186 ? -14.853 24.724 75.711 1.00 36.12 186 PHE B C 1
ATOM 2297 O O . PHE B 1 186 ? -15.429 23.646 75.549 1.00 36.18 186 PHE B O 1
ATOM 2305 N N . THR B 1 187 ? -15.242 25.848 75.116 1.00 35.32 187 THR B N 1
ATOM 2306 C CA . THR B 1 187 ? -16.404 25.869 74.239 1.00 34.16 187 THR B CA 1
ATOM 2307 C C . THR B 1 187 ? -16.222 26.772 73.023 1.00 33.18 187 THR B C 1
ATOM 2308 O O . THR B 1 187 ? -15.737 27.899 73.141 1.00 33.24 187 THR B O 1
ATOM 2312 N N . ILE B 1 188 ? -16.608 26.262 71.857 1.00 32.34 188 ILE B N 1
ATOM 2313 C CA . ILE B 1 188 ? -16.533 27.026 70.617 1.00 30.94 188 ILE B CA 1
ATOM 2314 C C . ILE B 1 188 ? -17.848 27.788 70.526 1.00 30.25 188 ILE B C 1
ATOM 2315 O O . ILE B 1 188 ? -18.925 27.186 70.567 1.00 30.27 188 ILE B O 1
ATOM 2320 N N . GLU B 1 189 ? -17.754 29.111 70.426 1.00 29.01 189 GLU B N 1
ATOM 2321 C CA . GLU B 1 189 ? -18.925 29.972 70.343 1.00 27.94 189 GLU B CA 1
ATOM 2322 C C . GLU B 1 189 ? -19.326 30.258 68.900 1.00 26.99 189 GLU B C 1
ATOM 2323 O O . GLU B 1 189 ? -20.506 30.477 68.613 1.00 27.14 189 GLU B O 1
ATOM 2329 N N . GLY B 1 190 ? -18.347 30.271 67.997 1.00 25.56 190 GLY B N 1
ATOM 2330 C CA . GLY B 1 190 ? -18.653 30.538 66.603 1.00 24.10 190 GLY B CA 1
ATOM 2331 C C . GLY B 1 190 ? -17.454 30.653 65.677 1.00 22.84 190 GLY B C 1
ATOM 2332 O O . GLY B 1 190 ? -16.314 30.455 66.091 1.00 22.88 190 GLY B O 1
ATOM 2333 N N . LEU B 1 191 ? -17.737 30.974 64.416 1.00 21.64 191 LEU B N 1
ATOM 2334 C CA . LEU B 1 191 ? -16.731 31.130 63.364 1.00 20.34 191 LEU B CA 1
ATOM 2335 C C . LEU B 1 191 ? -16.681 32.587 62.918 1.00 19.43 191 LEU B C 1
ATOM 2336 O O . LEU B 1 191 ? -17.723 33.206 62.714 1.00 18.96 191 LEU B O 1
ATOM 2341 N N . ALA B 1 192 ? -15.484 33.146 62.762 1.00 18.63 192 ALA B N 1
ATOM 2342 C CA . ALA B 1 192 ? -15.390 34.525 62.295 1.00 18.28 192 ALA B CA 1
ATOM 2343 C C . ALA B 1 192 ? -15.661 34.523 60.790 1.00 17.98 192 ALA B C 1
ATOM 2344 O O . ALA B 1 192 ? -15.057 33.735 60.049 1.00 17.92 192 ALA B O 1
ATOM 2346 N N . VAL B 1 193 ? -16.564 35.395 60.335 1.00 17.11 193 VAL B N 1
ATOM 2347 C CA . VAL B 1 193 ? -16.892 35.472 58.913 1.00 17.21 193 VAL B CA 1
ATOM 2348 C C . VAL B 1 193 ? -16.709 36.872 58.304 1.00 17.34 193 VAL B C 1
ATOM 2349 O O . VAL B 1 193 ? -16.921 37.075 57.099 1.00 16.79 193 VAL B O 1
ATOM 2353 N N . GLY B 1 194 ? -16.292 37.831 59.128 1.00 16.90 194 GLY B N 1
ATOM 2354 C CA . GLY B 1 194 ? -16.082 39.172 58.619 1.00 16.82 194 GLY B CA 1
ATOM 2355 C C . GLY B 1 194 ? -15.660 40.188 59.662 1.00 16.77 194 GLY B C 1
ATOM 2356 O O . GLY B 1 194 ? -15.536 39.869 60.855 1.00 16.01 194 GLY B O 1
ATOM 2357 N N . VAL B 1 195 ? -15.440 41.421 59.204 1.00 16.81 195 VAL B N 1
ATOM 2358 C CA . VAL B 1 195 ? -15.040 42.517 60.083 1.00 16.42 195 VAL B CA 1
ATOM 2359 C C . VAL B 1 195 ? -15.639 43.843 59.616 1.00 16.53 195 VAL B C 1
ATOM 2360 O O . VAL B 1 195 ? -15.804 44.066 58.420 1.00 16.48 195 VAL B O 1
ATOM 2364 N N . ILE B 1 196 ? -15.980 44.700 60.577 1.00 16.56 196 ILE B N 1
ATOM 2365 C CA . ILE B 1 196 ? -16.489 46.045 60.298 1.00 17.55 196 ILE B CA 1
ATOM 2366 C C . ILE B 1 196 ? -15.648 47.004 61.164 1.00 18.12 196 ILE B C 1
ATOM 2367 O O . ILE B 1 196 ? -15.556 46.828 62.388 1.00 18.02 196 ILE B O 1
ATOM 2372 N N . ARG B 1 197 ? -15.011 47.982 60.519 1.00 18.54 197 ARG B N 1
ATOM 2373 C CA . ARG B 1 197 ? -14.170 48.982 61.208 1.00 19.14 197 ARG B CA 1
ATOM 2374 C C . ARG B 1 197 ? -14.709 50.384 60.908 1.00 20.25 197 ARG B C 1
ATOM 2375 O O . ARG B 1 197 ? -14.784 50.780 59.743 1.00 18.66 197 ARG B O 1
ATOM 2383 N N . ASN B 1 198 ? -15.082 51.127 61.956 1.00 21.55 198 ASN B N 1
ATOM 2384 C CA . ASN B 1 198 ? -15.620 52.480 61.785 1.00 24.22 198 ASN B CA 1
ATOM 2385 C C . ASN B 1 198 ? -15.190 53.444 62.891 1.00 26.03 198 ASN B C 1
ATOM 2386 O O . ASN B 1 198 ? -15.974 54.294 63.314 1.00 27.22 198 ASN B O 1
ATOM 2391 N N . GLY B 1 199 ? -13.943 53.322 63.336 1.00 27.17 199 GLY B N 1
ATOM 2392 C CA . GLY B 1 199 ? -13.429 54.169 64.405 1.00 28.64 199 GLY B CA 1
ATOM 2393 C C . GLY B 1 199 ? -13.676 55.668 64.321 1.00 29.41 199 GLY B C 1
ATOM 2394 O O . GLY B 1 199 ? -14.067 56.169 63.245 1.00 30.38 199 GLY B O 1
#

Secondary structure (DSSP, 8-state):
----HHHHHHHHHHHHHHHHHSSPPPHHHHHHHTT-SSHHHHHHHHHHHHHTTSEEE-SSSSS-EEE-----SSEEEE-PPPTTS-TT-GGGEEEEE-B-GGGSSSPP-EEEE--SSTTGGGT--TT-EEEEEE-S---TTSEEEEEETTEEEEEEEEEETTEEEEE-SSTT--PEEEETTTS-EEEEEEEEEEEE-/-EEE---EEE-B-GGGSSSPP-EEEE--SSTTGGGT--TT-EEEEEE-S---TTSEEEEEESS-EEEEEEEEETTEEEEE-SSTTSPPEEEETTTS-EEEEEEEEEEEE--

Sequence (308 aa):
KALTARQQEVFDLIRDHISQTGMPPTRAEIAQRLGFRSPNAAEEHLKALARKGVIEIVSGASRGIRLLQEEEEGLPLVGRVAADEPLLAQQHIEGHYQVDPSLFKPNADFLLRVSGMSMKDIGIMDGDLLAVHKTQDVRNGQVVVARIDDEVTVKRLKKQGNKVELLPENSEFKPIVVDLRQQSFTIEGLAVGVIRNGLPLVIEGHYQVDPSLFKPNADFLLRVSGMSMKDIGIMDGDLLAVHKTQDVRNGQVVVARIDDEVTVKRLKKQGNKVELLPENSEFKPIVVDLRQQSFTIEGLAVGVIRNG

InterPro domains:
  IPR006197 Peptidase S24, LexA-like [PR00726] (111-121)
  IPR006197 Peptidase S24, LexA-like [PR00726] (122-133)
  IPR006197 Peptidase S24, LexA-like [PR00726] (150-162)
  IPR006199 LexA repressor, DNA-binding domain [PF01726] (1-65)
  IPR006200 Transcription regulator LexA [MF_00015] (3-199)
  IPR006200 Transcription regulator LexA [TIGR00498] (1-199)
  IPR015927 Peptidase S24/S26A/S26B/S26C [PF00717] (77-192)
  IPR036286 LexA/Signal peptidase-like superfamily [SSF51306] (76-198)
  IPR036388 Winged helix-like DNA-binding domain superfamily [G3DSA:1.10.10.10] (1-70)
  IPR036390 Winged helix DNA-binding domain superfamily [SSF46785] (3-70)
  IPR039418 LexA-like [cd06529] (111-180)
  IPR050077 LexA repressor [PTHR33516] (1-199)

Solvent-accessible surface area: 17027 Å² total; per-residue (Å²): 201,81,48,72,85,126,18,71,91,0,23,36,17,0,61,24,49,44,60,100,87,58,91,15,1,36,60,58,63,0,7,144,160,52,66,26,212,38,70,110,13,0,40,101,43,0,111,9,0,34,173,54,25,29,2,68,59,70,122,66,94,95,82,12,12,146,28,72,149,120,174,122,150,18,3,27,4,0,6,225,28,41,71,119,36,12,10,54,0,54,122,7,39,104,25,109,42,94,3,42,42,73,30,1,164,50,61,5,68,3,0,7,107,11,105,30,76,11,3,64,83,55,0,11,17,82,37,2,4,1,0,0,51,114,31,124,126,20,158,78,38,56,22,0,0,0,22,20,76,44,136,43,22,13,16,65,8,90,116,84,73,93,85,8,42,0,49,23,44,15,119,162,93,170,59,62,78,0,19,78,166,146,56,61,45,68,21,26,0,28,23,18,11,3,0,45,79,44,3,34,16,80,165,136,25,106,41,98,0,45,38,56,30,0,160,55,67,5,69,34,0,36,121,14,104,32,68,12,5,77,70,50,0,8,21,80,38,2,2,1,0,0,47,138,32,136,127,34,168,70,35,43,20,0,2,0,115,28,63,123,117,74,26,17,20,64,10,98,80,132,49,59,102,0,37,0,36,25,42,18,118,163,92,180,75,64,91,3,57,66,177,147,68,77,41,59,22,44,0,23,23,21,8,3,3,41,40,106

Organism: Escherichia coli (strain K12) (NCBI:txid83333)

Radius of gyration: 24.35 Å; Cα contacts (8 Å, |Δi|>4): 684; chains: 2; bounding box: 50×61×70 Å

B-factor: mean 28.24, std 14.3, range [3.12, 100.0]

Foldseek 3Di:
DDADPLLVVLVLQQVQCCLVPVAGDFLQVSCVVVVNPDSVVSVVSVVVCVVVPQWDADPDDTRRIGGPPPDDAAAWEFEDFDQPTHRVRPVRTDGGDRDHQVVWVVGFHHWYQADADQAPQVPDHHGKTWGWDFDQDDDAQFWFWKAKSRHIHTFGWDDDVQKTWGHTHDVVDDIDIGRNVPIDMGTGTGTTDIDHD/DACEVVPDDDPDPQVVWVVGFRHWYQDADCQAPQVPDHHGKIWGWDFDQDDDAQFWFWKDWANDIDTFGWDDDPQWTWGHTNDVVDDIDIGGVVPTDMGTGTGTTDIDDDD

Nearest PDB structures (foldseek):
  1jhf-assembly1_A  TM=1.005E+00  e=4.151E-40  Escherichia coli
  1jhh-assembly1_A  TM=9.986E-01  e=1.447E-37  Escherichia coli
  3jsp-assembly1_A  TM=6.416E-01  e=5.033E-31  Escherichia coli K-12
  1jhc-assembly1_A-2  TM=9.832E-01  e=1.651E-22  Escherichia coli
  8b0v-assembly1_A-2  TM=9.722E-01  e=8.084E-18  Pseudomonas aeruginosa